Protein AF-R7HE18-F1 (afdb_monomer_lite)

Sequence (359 aa):
MGKFFNGNVKTSKSTMIKIAIVAVCAILIIVILIALNNKKNPQRANLKLYNNLDVEINSEKPETMDFFSVFDNYDVNKVKVTYPDDFSTKVVGTYEVKITIEGKEYTTKVNVYDDKAPELEVKDFEIEAGKRYYVEDFIESCSDNSGEACTIEYYSDSKDQDGNAIDYSKYTEAGNYLIKIIAKDENGNVTEPKSVNLKLTDANGNTPTPDPSINPNPTVECKYGDLSYDEKIYTYPIAVIVGDEQNNCALNRDLWDNDDVQKPVVELYKRDLEKLKTDFNKIYETKYPNGAHTYIYQDFKAVLNKENKGLVGYAVYVKLYASEANLSIDKSTAENLIAEYYLKADGSREYIQNPYNIN

Secondary structure (DSSP, 8-state):
------------HHHHHHHHHHHHHHHHHHHHHHHHHTS--PPPPEEEE-SEEEEETTPPPPPGGGGEEEEES--GGGEEEE--TT--TTS-EEEEEEEEETTEEEEEEEEEE--PPPEEEE--EEEETTS---GGGGEEEEE-TT-PPPEEEE-S--B-TTSPBP-GGG--SSEEEEEEEEEE-TT--BPPPEEEEEEEE-TTS---PPPTTS----SS--TT-BS---TTTS-S--SEE-SBTTTTBPEEGGGTT-HHHHHHHHHHHHHHHHHHHHHHHHHHHHH-TT-EEEEEEEEEEEEEPTTSSEEEEEEEEEEEEEEETTS---TTSGGGEEEEEEE-TTS-EEEEE-TT---

pLDDT: mean 83.35, std 14.54, range [28.94, 98.12]

Radius of gyration: 35.5 Å; chains: 1; bounding box: 68×89×112 Å

Foldseek 3Di:
DDDDDPDDDPQDPVNVVVVVVVVVVVVVVVVVVVVVVPPPPPDDFDWDFQQEAEDEQPDDDDDQPSGTLDGPPFDSVQKDKAWDPPDDSLDFDKTWIWIAGPRDIDIHIYGYDHLDFKDWDFEADEDAAQDFDDQCRGGPDIAGPSRADKDKDWDFLAAEQARDTDDPRPGRDAAKFWTWMWIADPRGHIAQTDIYIYGHAYPVRDRDDDDVVDPPQQPDDQPQDFLAADCVVVVAAFQDFHYHPRRRHFHQAVCPPPCSSCVVVVVLVVSLVVLVVSLVSSVCVNPQVVDKDKDKDKDKDFTGHPVNRGTGHIKIKIWMFIDHPVDDTDPPDPVRTQFIFIQHNRSDTHTPDHPPPRD

Structure (mmCIF, N/CA/C/O backbone):
data_AF-R7HE18-F1
#
_entry.id   AF-R7HE18-F1
#
loop_
_atom_site.group_PDB
_atom_site.id
_atom_site.type_symbol
_atom_site.label_atom_id
_atom_site.label_alt_id
_atom_site.label_comp_id
_atom_site.label_asym_id
_atom_site.label_entity_id
_atom_site.label_seq_id
_atom_site.pdbx_PDB_ins_code
_atom_site.Cartn_x
_atom_site.Cartn_y
_atom_site.Cartn_z
_atom_site.occupancy
_atom_site.B_iso_or_equiv
_atom_site.auth_seq_id
_atom_site.auth_comp_id
_atom_site.auth_asym_id
_atom_site.auth_atom_id
_atom_site.pdbx_PDB_model_num
ATOM 1 N N . MET A 1 1 ? -24.107 69.541 82.413 1.00 42.19 1 MET A N 1
ATOM 2 C CA . MET A 1 1 ? -25.340 68.727 82.541 1.00 42.19 1 MET A CA 1
ATOM 3 C C . MET A 1 1 ? -25.260 67.616 81.504 1.00 42.19 1 MET A C 1
ATOM 5 O O . MET A 1 1 ? -24.826 67.917 80.404 1.00 42.19 1 MET A O 1
ATOM 9 N N . GLY A 1 2 ? -25.643 66.378 81.839 1.00 43.81 2 GLY A N 1
ATOM 10 C CA . GLY A 1 2 ? -25.713 65.257 80.888 1.00 43.81 2 GLY A CA 1
ATOM 11 C C . GLY A 1 2 ? -24.978 64.002 81.367 1.00 43.81 2 GLY A C 1
ATOM 12 O O . GLY A 1 2 ? -23.833 63.783 80.997 1.00 43.81 2 GLY A O 1
ATOM 13 N N . LYS A 1 3 ? -25.613 63.212 82.243 1.00 42.88 3 LYS A N 1
ATOM 14 C CA . LYS A 1 3 ? -25.069 61.974 82.829 1.00 42.88 3 LYS A CA 1
ATOM 15 C C . LYS A 1 3 ? -25.077 60.825 81.808 1.00 42.88 3 LYS A C 1
ATOM 17 O O . LYS A 1 3 ? -26.142 60.470 81.313 1.00 42.88 3 LYS A O 1
ATOM 22 N N . PHE A 1 4 ? -23.921 60.202 81.576 1.00 43.50 4 PHE A N 1
ATOM 23 C CA . PHE A 1 4 ? -23.799 58.879 80.956 1.00 43.50 4 PHE A CA 1
ATOM 24 C C . PHE A 1 4 ? -24.222 57.803 81.969 1.00 43.50 4 PHE A C 1
ATOM 26 O O . PHE A 1 4 ? -23.602 57.673 83.024 1.00 43.50 4 PHE A O 1
ATOM 33 N N . PHE A 1 5 ? -25.268 57.033 81.665 1.00 52.06 5 PHE A N 1
ATOM 34 C CA . PHE A 1 5 ? -25.614 55.824 82.414 1.00 52.06 5 PHE A CA 1
ATOM 35 C C . PHE A 1 5 ? -25.048 54.601 81.694 1.00 52.06 5 PHE A C 1
ATOM 37 O O . PHE A 1 5 ? -25.565 54.169 80.668 1.00 52.06 5 PHE A O 1
ATOM 44 N N . ASN A 1 6 ? -23.984 54.043 82.270 1.00 52.59 6 ASN A N 1
ATOM 45 C CA . ASN A 1 6 ? -23.493 52.704 81.977 1.00 52.59 6 ASN A CA 1
ATOM 46 C C . ASN A 1 6 ? -24.430 51.693 82.665 1.00 52.59 6 ASN A C 1
ATOM 48 O O . ASN A 1 6 ? -24.343 51.468 83.874 1.00 52.59 6 ASN A O 1
ATOM 52 N N . GLY A 1 7 ? -25.399 51.164 81.918 1.00 43.09 7 GLY A N 1
ATOM 53 C CA . GLY A 1 7 ? -26.370 50.193 82.414 1.00 43.09 7 GLY A CA 1
ATOM 54 C C . GLY A 1 7 ? -25.832 48.769 82.324 1.00 43.09 7 GLY A C 1
ATOM 55 O O . GLY A 1 7 ? -25.911 48.146 81.272 1.00 43.09 7 GLY A O 1
ATOM 56 N N . ASN A 1 8 ? -25.338 48.228 83.440 1.00 47.28 8 ASN A N 1
ATOM 57 C CA . ASN A 1 8 ? -25.119 46.789 83.584 1.00 47.28 8 ASN A CA 1
ATOM 58 C C . ASN A 1 8 ? -26.472 46.063 83.539 1.00 47.28 8 ASN A C 1
ATOM 60 O O . ASN A 1 8 ? -27.241 46.090 84.504 1.00 47.28 8 ASN A O 1
ATOM 64 N N . VAL A 1 9 ? -26.762 45.397 82.423 1.00 56.50 9 VAL A N 1
ATOM 65 C CA . VAL A 1 9 ? -27.939 44.538 82.287 1.00 56.50 9 VAL A CA 1
ATOM 66 C C . VAL A 1 9 ? -27.706 43.273 83.118 1.00 56.50 9 VAL A C 1
ATOM 68 O O . VAL A 1 9 ? -26.957 42.384 82.721 1.00 56.50 9 VAL A O 1
ATOM 71 N N . LYS A 1 10 ? -28.350 43.173 84.288 1.00 54.81 10 LYS A N 1
ATOM 72 C CA . LYS A 1 10 ? -28.482 41.901 85.015 1.00 54.81 10 LYS A CA 1
ATOM 73 C C . LYS A 1 10 ? -29.382 40.975 84.198 1.00 54.81 10 LYS A C 1
ATOM 75 O O . LYS A 1 10 ? -30.607 41.052 84.280 1.00 54.81 10 LYS A O 1
ATOM 80 N N . THR A 1 11 ? -28.782 40.097 83.406 1.00 54.72 11 THR A N 1
ATOM 81 C CA . THR A 1 11 ? -29.501 39.016 82.735 1.00 54.72 11 THR A CA 1
ATOM 82 C C . THR A 1 11 ? -30.009 38.022 83.782 1.00 54.72 11 THR A C 1
ATOM 84 O O . THR A 1 11 ? -29.252 37.412 84.534 1.00 54.72 11 THR A O 1
ATOM 87 N N . SER A 1 12 ? -31.332 37.886 83.872 1.00 57.44 12 SER A N 1
ATOM 88 C CA . SER A 1 12 ? -31.987 36.866 84.697 1.00 57.44 12 SER A CA 1
ATOM 89 C C . SER A 1 12 ? -31.515 35.466 84.280 1.00 57.44 12 SER A C 1
ATOM 91 O O . SER A 1 12 ? -31.321 35.213 83.088 1.00 57.44 12 SER A O 1
ATOM 93 N N . LYS A 1 13 ? -31.380 34.530 85.238 1.00 58.84 13 LYS A N 1
ATOM 94 C CA . LYS A 1 13 ? -31.031 33.116 84.968 1.00 58.84 13 LYS A CA 1
ATOM 95 C C . LYS A 1 13 ? -31.907 32.504 83.862 1.00 58.84 13 LYS A C 1
ATOM 97 O O . LYS A 1 13 ? -31.410 31.731 83.055 1.00 58.84 13 LYS A O 1
ATOM 102 N N . SER A 1 14 ? -33.176 32.911 83.768 1.00 56.59 14 SER A N 1
ATOM 103 C CA . SER A 1 14 ? -34.114 32.500 82.709 1.00 56.59 14 SER A CA 1
ATOM 104 C C . SER A 1 14 ? -33.701 32.991 81.311 1.00 56.59 14 SER A C 1
ATOM 106 O O . SER A 1 14 ? -33.763 32.234 80.344 1.00 56.59 14 SER A O 1
ATOM 108 N N . THR A 1 15 ? -33.208 34.226 81.191 1.00 60.22 15 THR A N 1
ATOM 109 C CA . THR A 1 15 ? -32.741 34.799 79.919 1.00 60.22 15 THR A CA 1
ATOM 110 C C . THR A 1 15 ? -31.423 34.165 79.469 1.00 60.22 15 THR A C 1
ATOM 112 O O . THR A 1 15 ? -31.261 33.872 78.289 1.00 60.22 15 THR A O 1
ATOM 115 N N . MET A 1 16 ? -30.514 33.874 80.407 1.00 60.06 16 MET A N 1
ATOM 116 C CA . MET A 1 16 ? -29.263 33.152 80.125 1.00 60.06 16 MET A CA 1
ATOM 117 C C . MET A 1 16 ? -29.516 31.717 79.640 1.00 60.06 16 MET A C 1
ATOM 119 O O . MET A 1 16 ? -28.882 31.277 78.686 1.00 60.06 16 MET A O 1
ATOM 123 N N . ILE A 1 17 ? -30.487 31.011 80.233 1.00 67.31 17 ILE A N 1
ATOM 124 C CA . ILE A 1 17 ? -30.876 29.659 79.799 1.00 67.31 17 ILE A CA 1
ATOM 125 C C . ILE A 1 17 ? -31.476 29.685 78.385 1.00 67.31 17 ILE A C 1
ATOM 127 O O . ILE A 1 17 ? -31.130 28.844 77.562 1.00 67.31 17 ILE A O 1
ATOM 131 N N . LYS A 1 18 ? -32.320 30.674 78.059 1.00 65.75 18 LYS A N 1
ATOM 132 C CA . LYS A 1 18 ? -32.881 30.818 76.703 1.00 65.75 18 LYS A CA 1
ATOM 133 C C . LYS A 1 18 ? -31.801 31.084 75.652 1.00 65.75 18 LYS A C 1
ATOM 135 O O . LYS A 1 18 ? -31.834 30.469 74.593 1.00 65.75 18 LYS A O 1
ATOM 140 N N . ILE A 1 19 ? -30.827 31.946 75.954 1.00 73.19 19 ILE A N 1
ATOM 141 C CA . ILE A 1 19 ? -29.694 32.223 75.054 1.00 73.19 19 ILE A CA 1
ATOM 142 C C . ILE A 1 19 ? -28.826 30.970 74.873 1.00 73.19 19 ILE A C 1
ATOM 144 O O . ILE A 1 19 ? -28.430 30.666 73.751 1.00 73.19 19 ILE A O 1
ATOM 148 N N . ALA A 1 20 ? -28.589 30.204 75.943 1.00 70.19 20 ALA A N 1
ATOM 149 C CA . ALA A 1 20 ? -27.840 28.952 75.871 1.00 70.19 20 ALA A CA 1
ATOM 150 C C . ALA A 1 20 ? -28.548 27.896 75.003 1.00 70.19 20 ALA A C 1
ATOM 152 O O . ALA A 1 20 ? -27.905 27.263 74.173 1.00 70.19 20 ALA A O 1
ATOM 153 N N . ILE A 1 21 ? -29.872 27.750 75.131 1.00 77.06 21 ILE A N 1
ATOM 154 C CA . ILE A 1 21 ? -30.659 26.829 74.294 1.00 77.06 21 ILE A CA 1
ATOM 155 C C . ILE A 1 21 ? -30.584 27.242 72.819 1.00 77.06 21 ILE A C 1
ATOM 157 O O . ILE A 1 21 ? -30.322 26.401 71.963 1.00 77.06 21 ILE A O 1
ATOM 161 N N . VAL A 1 22 ? -30.745 28.534 72.515 1.00 77.88 22 VAL A N 1
ATOM 162 C CA . VAL A 1 22 ? -30.655 29.042 71.135 1.00 77.88 22 VAL A CA 1
ATOM 163 C C . VAL A 1 22 ? -29.257 28.826 70.550 1.00 77.88 22 VAL A C 1
ATOM 165 O O . VAL A 1 22 ? -29.142 28.404 69.402 1.00 77.88 22 VAL A O 1
ATOM 168 N N . ALA A 1 23 ? -28.197 29.042 71.334 1.00 75.06 23 ALA A N 1
ATOM 169 C CA . ALA A 1 23 ? -26.824 28.795 70.899 1.00 75.06 23 ALA A CA 1
ATOM 170 C C . ALA A 1 23 ? -26.565 27.307 70.606 1.00 75.06 23 ALA A C 1
ATOM 172 O O . ALA A 1 23 ? -25.963 26.977 69.587 1.00 75.06 23 ALA A O 1
ATOM 173 N N . VAL A 1 24 ? -27.076 26.400 71.446 1.00 81.81 24 VAL A N 1
ATOM 174 C CA . VAL A 1 24 ? -26.969 24.947 71.225 1.00 81.81 24 VAL A CA 1
ATOM 175 C C . VAL A 1 24 ? -27.741 24.521 69.972 1.00 81.81 24 VAL A C 1
ATOM 177 O O . VAL A 1 24 ? -27.215 23.756 69.164 1.00 81.81 24 VAL A O 1
ATOM 180 N N . CYS A 1 25 ? -28.947 25.054 69.756 1.00 77.25 25 CYS A N 1
ATOM 181 C CA . CYS A 1 25 ? -29.711 24.806 68.533 1.00 77.25 25 CYS A CA 1
ATOM 182 C C . CYS A 1 25 ? -28.985 25.328 67.284 1.00 77.25 25 CYS A C 1
ATOM 184 O O . CYS A 1 25 ? -28.951 24.634 66.270 1.00 77.25 25 CYS A O 1
ATOM 186 N N . ALA A 1 26 ? -28.363 26.508 67.353 1.00 78.81 26 ALA A N 1
ATOM 187 C CA . ALA A 1 26 ? -27.606 27.071 66.237 1.00 78.81 26 ALA A CA 1
ATOM 188 C C . ALA A 1 26 ? -26.379 26.211 65.884 1.00 78.81 26 ALA A C 1
ATOM 190 O O . ALA A 1 26 ? -26.133 25.947 64.709 1.00 78.81 26 ALA A O 1
ATOM 191 N N . ILE A 1 27 ? -25.656 25.707 66.890 1.00 81.75 27 ILE A N 1
ATOM 192 C CA . ILE A 1 27 ? -24.514 24.804 66.686 1.00 81.75 27 ILE A CA 1
ATOM 193 C C . ILE A 1 27 ? -24.973 23.476 66.072 1.00 81.75 27 ILE A C 1
ATOM 195 O O . ILE A 1 27 ? -24.352 23.002 65.124 1.00 81.75 27 ILE A O 1
ATOM 199 N N . LEU A 1 28 ? -26.083 22.900 66.545 1.00 82.69 28 LEU A N 1
ATOM 200 C CA . LEU A 1 28 ? -26.655 21.680 65.962 1.00 82.69 28 LEU A CA 1
ATOM 201 C C . LEU A 1 28 ? -27.036 21.868 64.491 1.00 82.69 28 LEU A C 1
ATOM 203 O O . LEU A 1 28 ? -26.729 21.007 63.672 1.00 82.69 28 LEU A O 1
ATOM 207 N N . ILE A 1 29 ? -27.641 23.005 64.136 1.00 82.12 29 ILE A N 1
ATOM 208 C CA . ILE A 1 29 ? -27.973 23.328 62.743 1.00 82.12 29 ILE A CA 1
ATOM 209 C C . ILE A 1 29 ? -26.701 23.450 61.899 1.00 82.12 29 ILE A C 1
ATOM 211 O O . ILE A 1 29 ? -26.659 22.902 60.804 1.00 82.12 29 ILE A O 1
ATOM 215 N N . ILE A 1 30 ? -25.646 24.096 62.404 1.00 82.00 30 ILE A N 1
ATOM 216 C CA . ILE A 1 30 ? -24.365 24.213 61.689 1.00 82.00 30 ILE A CA 1
ATOM 217 C C . ILE A 1 30 ? -23.719 22.837 61.482 1.00 82.00 30 ILE A C 1
ATOM 219 O O . ILE A 1 30 ? -23.261 22.545 60.382 1.00 82.00 30 ILE A O 1
ATOM 223 N N . VAL A 1 31 ? -23.729 21.959 62.489 1.00 79.69 31 VAL A N 1
ATOM 224 C CA . VAL A 1 31 ? -23.205 20.586 62.366 1.00 79.69 31 VAL A CA 1
ATOM 225 C C . VAL A 1 31 ? -24.014 19.776 61.350 1.00 79.69 31 VAL A C 1
ATOM 227 O O . VAL A 1 31 ? -23.428 19.070 60.533 1.00 79.69 31 VAL A O 1
ATOM 230 N N . ILE A 1 32 ? -25.344 19.916 61.343 1.00 79.25 32 ILE A N 1
ATOM 231 C CA . ILE A 1 32 ? -26.218 19.283 60.346 1.00 79.25 32 ILE A CA 1
ATOM 232 C C . ILE A 1 32 ? -25.933 19.843 58.948 1.00 79.25 32 ILE A C 1
ATOM 234 O O . ILE A 1 32 ? -25.820 19.069 58.006 1.00 79.25 32 ILE A O 1
ATOM 238 N N . LEU A 1 33 ? -25.755 21.157 58.798 1.00 76.94 33 LEU A N 1
ATOM 239 C CA . LEU A 1 33 ? -25.419 21.784 57.518 1.00 76.94 33 LEU A CA 1
ATOM 240 C C . LEU A 1 33 ? -24.045 21.336 57.010 1.00 76.94 33 LEU A C 1
ATOM 242 O O . LEU A 1 33 ? -23.924 21.022 55.833 1.00 76.94 33 LEU A O 1
ATOM 246 N N . ILE A 1 34 ? -23.035 21.220 57.878 1.00 75.75 34 ILE A N 1
ATOM 247 C CA . ILE A 1 34 ? -21.716 20.673 57.520 1.00 75.75 34 ILE A CA 1
ATOM 248 C C . ILE A 1 34 ? -21.838 19.195 57.121 1.00 75.75 34 ILE A C 1
ATOM 250 O O . ILE A 1 34 ? -21.253 18.784 56.123 1.00 75.75 34 ILE A O 1
ATOM 254 N N . ALA A 1 35 ? -22.630 18.396 57.842 1.00 70.81 35 ALA A N 1
ATOM 255 C CA . ALA A 1 35 ? -22.869 16.990 57.510 1.00 70.81 35 ALA A CA 1
ATOM 256 C C . ALA A 1 35 ? -23.643 16.813 56.189 1.00 70.81 35 ALA A C 1
ATOM 258 O O . ALA A 1 35 ? -23.358 15.890 55.426 1.00 70.81 35 ALA A O 1
ATOM 259 N N . LEU A 1 36 ? -24.593 17.706 55.892 1.00 67.94 36 LEU A N 1
ATOM 260 C CA . LEU A 1 36 ? -25.330 17.737 54.627 1.00 67.94 36 LEU A CA 1
ATOM 261 C C . LEU A 1 36 ? -24.450 18.226 53.469 1.00 67.94 36 LEU A C 1
ATOM 263 O O . LEU A 1 36 ? -24.556 17.679 52.376 1.00 67.94 36 LEU A O 1
ATOM 267 N N . ASN A 1 37 ? -23.551 19.185 53.709 1.00 65.81 37 ASN A N 1
ATOM 268 C CA . ASN A 1 37 ? -22.623 19.710 52.702 1.00 65.81 37 ASN A CA 1
ATOM 269 C C . ASN A 1 37 ? -21.443 18.755 52.429 1.00 65.81 37 ASN A C 1
ATOM 271 O O . ASN A 1 37 ? -20.888 18.753 51.335 1.00 65.81 37 ASN A O 1
ATOM 275 N N . ASN A 1 38 ? -21.089 17.899 53.397 1.00 57.75 38 ASN A N 1
ATOM 276 C CA . ASN A 1 38 ? -20.086 16.838 53.244 1.00 57.75 38 ASN A CA 1
ATOM 277 C C . ASN A 1 38 ? -20.621 15.568 52.568 1.00 57.75 38 ASN A C 1
ATOM 279 O O . ASN A 1 38 ? -19.840 14.647 52.308 1.00 57.75 38 ASN A O 1
ATOM 283 N N . LYS A 1 39 ? -21.917 15.495 52.229 1.00 53.34 39 LYS A N 1
ATOM 284 C CA . LYS A 1 39 ? -22.366 14.518 51.235 1.00 53.34 39 LYS A CA 1
ATOM 285 C C . LYS A 1 39 ? -21.808 14.959 49.889 1.00 53.34 39 LYS A C 1
ATOM 287 O O . LYS A 1 39 ? -22.437 15.737 49.178 1.00 53.34 39 LYS A O 1
ATOM 292 N N . LYS A 1 40 ? -20.613 14.454 49.553 1.00 50.34 40 LYS A N 1
ATOM 293 C CA . LYS A 1 40 ? -20.097 14.455 48.182 1.00 50.34 40 LYS A CA 1
ATOM 294 C C . LYS A 1 40 ? -21.263 14.063 47.283 1.00 50.34 40 LYS A C 1
ATOM 296 O O . LYS A 1 40 ? -21.824 12.982 47.461 1.00 50.34 40 LYS A O 1
ATOM 301 N N . ASN A 1 41 ? -21.669 14.970 46.400 1.00 50.69 41 ASN A N 1
ATOM 302 C CA . ASN A 1 41 ? -22.681 14.679 45.399 1.00 50.69 41 ASN A CA 1
ATOM 303 C C . ASN A 1 41 ? -22.182 13.417 44.679 1.00 50.69 41 ASN A C 1
ATOM 305 O O . ASN A 1 41 ? -21.063 13.476 44.158 1.00 50.69 41 ASN A O 1
ATOM 309 N N . PRO A 1 42 ? -22.878 12.266 44.753 1.00 55.72 42 PRO A N 1
ATOM 310 C CA . PRO A 1 42 ? -22.372 11.057 44.126 1.00 55.72 42 PRO A CA 1
ATOM 311 C C . PRO A 1 42 ? -22.197 11.393 42.650 1.00 55.72 42 PRO A C 1
ATOM 313 O O . PRO A 1 42 ? -23.163 11.785 41.989 1.00 55.72 42 PRO A O 1
ATOM 316 N N . GLN A 1 43 ? -20.951 11.355 42.166 1.00 58.94 43 GLN A N 1
ATOM 317 C CA . GLN A 1 43 ? -20.703 11.510 40.742 1.00 58.94 43 GLN A CA 1
ATOM 318 C C . GLN A 1 43 ? -21.583 10.475 40.043 1.00 58.94 43 GLN A C 1
ATOM 320 O O . GLN A 1 43 ? -21.625 9.309 40.443 1.00 58.94 43 GLN A O 1
ATOM 325 N N . ARG A 1 44 ? -22.391 10.930 39.082 1.00 62.97 44 ARG A N 1
ATOM 326 C CA . ARG A 1 44 ? -23.296 10.034 38.363 1.00 62.97 44 ARG A CA 1
ATOM 327 C C . ARG A 1 44 ? -22.438 9.007 37.629 1.00 62.97 44 ARG A C 1
ATOM 329 O O . ARG A 1 44 ? -21.506 9.394 36.930 1.00 62.97 44 ARG A O 1
ATOM 336 N N . ALA A 1 45 ? -22.748 7.726 37.810 1.00 72.06 45 ALA A N 1
ATOM 337 C CA . ALA A 1 45 ? -22.134 6.662 37.029 1.00 72.06 45 ALA A CA 1
ATOM 338 C C . ALA A 1 45 ? -22.406 6.912 35.540 1.00 72.06 45 ALA A C 1
ATOM 340 O O . ALA A 1 45 ? -23.538 7.236 35.164 1.00 72.06 45 ALA A O 1
ATOM 341 N N . ASN A 1 46 ? -21.361 6.810 34.724 1.00 77.50 46 ASN A N 1
ATOM 342 C CA . ASN A 1 46 ? -21.423 7.033 33.287 1.00 77.50 46 ASN A CA 1
ATOM 343 C C . ASN A 1 46 ? -20.694 5.888 32.589 1.00 77.50 46 ASN A C 1
ATOM 345 O O . ASN A 1 46 ? -19.585 5.522 32.975 1.00 77.50 46 ASN A O 1
ATOM 349 N N . LEU A 1 47 ? -21.351 5.304 31.595 1.00 82.88 47 LEU A N 1
ATOM 350 C CA . LEU A 1 47 ? -20.891 4.112 30.905 1.00 82.88 47 LEU A CA 1
ATOM 351 C C . LEU A 1 47 ? -21.198 4.260 29.420 1.00 82.88 47 LEU A C 1
ATOM 353 O O . LEU A 1 47 ? -22.357 4.467 29.052 1.00 82.88 47 LEU A O 1
ATOM 357 N N . LYS A 1 48 ? -20.175 4.115 28.580 1.00 80.50 48 LYS A N 1
ATOM 358 C CA . LYS A 1 48 ? -20.320 4.027 27.126 1.00 80.50 48 LYS A CA 1
ATOM 359 C C . LYS A 1 48 ? -19.439 2.901 26.601 1.00 80.50 48 LYS A C 1
ATOM 361 O O . LYS A 1 48 ? -18.249 2.855 26.905 1.00 80.50 48 LYS A O 1
ATOM 366 N N . LEU A 1 49 ? -20.056 1.993 25.851 1.00 81.69 49 LEU A N 1
ATOM 367 C CA . LEU A 1 49 ? -19.379 0.900 25.164 1.00 81.69 49 LEU A CA 1
ATOM 368 C C . LEU A 1 49 ? -19.124 1.292 23.714 1.00 81.69 49 LEU A C 1
ATOM 370 O O . LEU A 1 49 ? -19.922 2.025 23.125 1.00 81.69 49 LEU A O 1
ATOM 374 N N . TYR A 1 50 ? -18.065 0.736 23.142 1.00 74.56 50 TYR A N 1
ATOM 375 C CA . TYR A 1 50 ? -17.885 0.708 21.699 1.00 74.56 50 TYR A CA 1
ATOM 376 C C . TYR A 1 50 ? -18.962 -0.167 21.051 1.00 74.56 50 TYR A C 1
ATOM 378 O O . TYR A 1 50 ? -19.265 -1.261 21.538 1.00 74.56 50 TYR A O 1
ATOM 386 N N . ASN A 1 51 ? -19.560 0.311 19.955 1.00 75.56 51 ASN A N 1
ATOM 387 C CA . ASN A 1 51 ? -20.531 -0.486 19.193 1.00 75.56 51 ASN A CA 1
ATOM 388 C C . ASN A 1 51 ? -19.841 -1.669 18.502 1.00 75.56 51 ASN A C 1
ATOM 390 O O . ASN A 1 51 ? -20.379 -2.776 18.484 1.00 75.56 51 ASN A O 1
ATOM 394 N N . ASN A 1 52 ? -18.647 -1.410 17.970 1.00 81.00 52 ASN A N 1
ATOM 395 C CA . ASN A 1 52 ? -17.755 -2.389 17.375 1.00 81.00 52 ASN A CA 1
ATOM 396 C C . ASN A 1 52 ? -16.334 -2.129 17.885 1.00 81.00 52 ASN A C 1
ATOM 398 O O . ASN A 1 52 ? -15.948 -0.975 18.052 1.00 81.00 52 ASN A O 1
ATOM 402 N N . LEU A 1 53 ? -15.569 -3.192 18.085 1.00 83.12 53 LEU A N 1
ATOM 403 C CA . LEU A 1 53 ? -14.145 -3.158 18.365 1.00 83.12 53 LEU A CA 1
ATOM 404 C C . LEU A 1 53 ? -13.424 -3.890 17.234 1.00 83.12 53 LEU A C 1
ATOM 406 O O . LEU A 1 53 ? -13.601 -5.096 17.068 1.00 83.12 53 LEU A O 1
ATOM 410 N N . ASP A 1 54 ? -12.637 -3.156 16.460 1.00 85.50 54 ASP A N 1
ATOM 411 C CA . ASP A 1 54 ? -11.888 -3.713 15.338 1.00 85.50 54 ASP A CA 1
ATOM 412 C C . ASP A 1 54 ? -10.497 -4.141 15.818 1.00 85.50 54 ASP A C 1
ATOM 414 O O . ASP A 1 54 ? -9.792 -3.370 16.477 1.00 85.50 54 ASP A O 1
ATOM 418 N N . VAL A 1 55 ? -10.116 -5.378 15.508 1.00 87.38 55 VAL A N 1
ATOM 419 C CA . VAL A 1 55 ? -8.808 -5.950 15.831 1.00 87.38 55 VAL A CA 1
ATOM 420 C C . VAL A 1 55 ? -8.200 -6.632 14.616 1.00 87.38 55 VAL A C 1
ATOM 422 O O . VAL A 1 55 ? -8.906 -7.151 13.752 1.00 87.38 55 VAL A O 1
ATOM 425 N N . GLU A 1 56 ? -6.875 -6.638 14.580 1.00 91.50 56 GLU A N 1
ATOM 426 C CA . GLU A 1 56 ? -6.104 -7.293 13.530 1.00 91.50 56 GLU A CA 1
ATOM 427 C C . GLU A 1 56 ? -6.107 -8.815 13.712 1.00 91.50 56 GLU A C 1
ATOM 429 O O . GLU A 1 56 ? -6.097 -9.324 14.840 1.00 91.50 56 GLU A O 1
ATOM 434 N N . ILE A 1 57 ? -6.063 -9.561 12.612 1.00 93.81 57 ILE A N 1
ATOM 435 C CA . ILE A 1 57 ? -5.876 -11.006 12.662 1.00 93.81 57 ILE A CA 1
ATOM 436 C C . ILE A 1 57 ? -4.572 -11.360 13.392 1.00 93.81 57 ILE A C 1
ATOM 438 O O . ILE A 1 57 ? -3.541 -10.692 13.295 1.00 93.81 57 ILE A O 1
ATOM 442 N N . ASN A 1 58 ? -4.636 -12.428 14.181 1.00 94.00 58 ASN A N 1
ATOM 443 C CA . ASN A 1 58 ? -3.580 -12.905 15.067 1.00 94.00 58 ASN A CA 1
ATOM 444 C C . ASN A 1 58 ? -3.146 -11.904 16.154 1.00 94.00 58 ASN A C 1
ATOM 446 O O . ASN A 1 58 ? -2.133 -12.135 16.820 1.00 94.00 58 ASN A O 1
ATOM 450 N N . SER A 1 59 ? -3.930 -10.850 16.414 1.00 91.50 59 SER A N 1
ATOM 451 C CA . SER A 1 59 ? -3.729 -9.999 17.586 1.00 91.50 59 SER A CA 1
ATOM 452 C C . SER A 1 59 ? -4.027 -10.738 18.891 1.00 91.50 59 SER A C 1
ATOM 454 O O . SER A 1 59 ? -4.697 -11.782 18.936 1.00 91.50 59 SER A O 1
ATOM 456 N N . GLU A 1 60 ? -3.584 -10.132 19.991 1.00 92.06 60 GLU A N 1
ATOM 457 C CA . GLU A 1 60 ? -4.071 -10.498 21.312 1.00 92.06 60 GLU A CA 1
ATOM 458 C C . GLU A 1 60 ? -5.582 -10.270 21.410 1.00 92.06 60 GLU A C 1
ATOM 460 O O . GLU A 1 60 ? -6.179 -9.437 20.720 1.00 92.06 60 GLU A O 1
ATOM 465 N N . LYS A 1 61 ? -6.209 -11.069 22.268 1.00 92.12 61 LYS A N 1
ATOM 466 C CA . LYS A 1 61 ? -7.632 -10.966 22.558 1.00 92.12 61 LYS A CA 1
ATOM 467 C C . LYS A 1 61 ? -7.903 -9.663 23.322 1.00 92.12 61 LYS A C 1
ATOM 469 O O . LYS A 1 61 ? -7.191 -9.425 24.294 1.00 92.12 61 LYS A O 1
ATOM 474 N N . PRO A 1 62 ? -8.965 -8.906 22.984 1.00 90.88 62 PRO A N 1
ATOM 475 C CA . PRO A 1 62 ? -9.299 -7.688 23.708 1.00 90.88 62 PRO A CA 1
ATOM 476 C C . PRO A 1 62 ? -9.466 -7.894 25.213 1.00 90.88 62 PRO A C 1
ATOM 478 O O . PRO A 1 62 ? -10.142 -8.826 25.681 1.00 90.88 62 PRO A O 1
ATOM 481 N N . GLU A 1 63 ? -8.881 -6.985 25.974 1.00 89.19 63 GLU A N 1
ATOM 482 C CA . GLU A 1 63 ? -9.058 -6.893 27.408 1.00 89.19 63 GLU A CA 1
ATOM 483 C C . GLU A 1 63 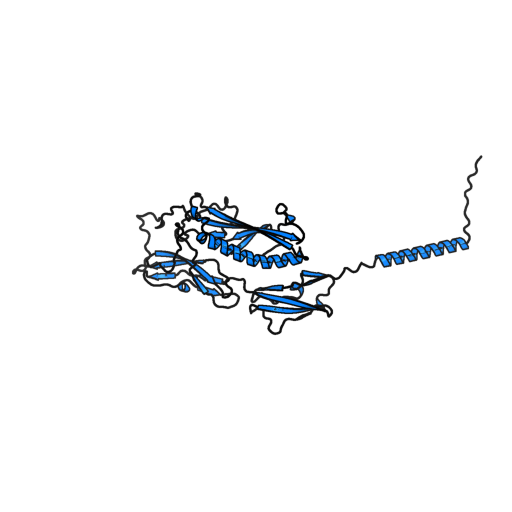? -10.373 -6.188 27.758 1.00 89.19 63 GLU A C 1
ATOM 485 O O . GLU A 1 63 ? -11.022 -5.537 26.944 1.00 89.19 63 GLU A O 1
ATOM 490 N N . THR A 1 64 ? -10.797 -6.308 29.018 1.00 87.88 64 THR A N 1
ATOM 491 C CA . THR A 1 64 ? -12.062 -5.732 29.495 1.00 87.88 64 THR A CA 1
ATOM 492 C C . THR A 1 64 ? -12.182 -4.239 29.204 1.00 87.88 64 THR A C 1
ATOM 494 O O . THR A 1 64 ? -13.261 -3.776 28.841 1.00 87.88 64 THR A O 1
ATOM 497 N N . MET A 1 65 ? -11.097 -3.483 29.380 1.00 85.00 65 MET A N 1
ATOM 498 C CA . MET A 1 65 ? -11.131 -2.031 29.214 1.00 85.00 65 MET A CA 1
ATOM 499 C C . MET A 1 65 ? -11.203 -1.594 27.751 1.00 85.00 65 MET A C 1
ATOM 501 O O . MET A 1 65 ? -11.693 -0.497 27.492 1.00 85.00 65 MET A O 1
ATOM 505 N N . ASP A 1 66 ? -10.831 -2.462 26.810 1.00 84.62 66 ASP A N 1
ATOM 506 C CA . ASP A 1 66 ? -10.838 -2.152 25.377 1.00 84.62 66 ASP A CA 1
ATOM 507 C C . ASP A 1 66 ? -12.251 -1.935 24.831 1.00 84.62 66 ASP A C 1
ATOM 509 O O . ASP A 1 66 ? -12.421 -1.341 23.775 1.00 84.62 66 ASP A O 1
ATOM 513 N N . PHE A 1 67 ? -13.282 -2.383 25.553 1.00 84.88 67 PHE A N 1
ATOM 514 C CA . PHE A 1 67 ? -14.682 -2.281 25.142 1.00 84.88 67 PHE A CA 1
ATOM 515 C C . PHE A 1 67 ? -15.370 -0.969 25.527 1.00 84.88 67 PHE A C 1
ATOM 517 O O . PHE A 1 67 ? -16.523 -0.753 25.139 1.00 84.88 67 PHE A O 1
ATOM 524 N N . PHE A 1 68 ? -14.714 -0.106 26.303 1.00 81.69 68 PHE A N 1
ATOM 525 C CA . PHE A 1 68 ? -15.342 1.084 26.869 1.00 81.69 68 PHE A CA 1
ATOM 526 C C . PHE A 1 68 ? -14.686 2.370 26.371 1.00 81.69 68 PHE A C 1
ATOM 528 O O . PHE A 1 68 ? -13.482 2.562 26.506 1.00 81.69 68 PHE A O 1
ATOM 535 N N . SER A 1 69 ? -15.508 3.303 25.888 1.00 70.12 69 SER A N 1
ATOM 536 C CA . SER A 1 69 ? -15.102 4.694 25.650 1.00 70.12 69 SER A CA 1
ATOM 537 C C . SER A 1 69 ? -15.274 5.564 26.897 1.00 70.12 69 SER A C 1
ATOM 539 O O . SER A 1 69 ? -14.573 6.557 27.069 1.00 70.12 69 SER A O 1
ATOM 541 N N . VAL A 1 70 ? -16.189 5.185 27.798 1.00 74.38 70 VAL A N 1
ATOM 542 C CA . VAL A 1 70 ? -16.373 5.815 29.113 1.00 74.38 70 VAL A CA 1
ATOM 543 C C . VAL A 1 70 ? -16.669 4.739 30.153 1.00 74.38 70 VAL A C 1
ATOM 545 O O . VAL A 1 70 ? -17.596 3.946 29.977 1.00 74.38 70 VAL A O 1
ATOM 548 N N . PHE A 1 71 ? -15.922 4.749 31.259 1.00 82.19 71 PHE A N 1
ATOM 549 C CA . PHE A 1 71 ? -16.071 3.799 32.363 1.00 82.19 71 PHE A CA 1
ATOM 550 C C . PHE A 1 71 ? -15.876 4.503 33.720 1.00 82.19 71 PHE A C 1
ATOM 552 O O . PHE A 1 71 ? -14.846 4.360 34.375 1.00 82.19 71 PHE A O 1
ATOM 559 N N . ASP A 1 72 ? -16.872 5.288 34.147 1.00 81.75 72 ASP A N 1
ATOM 560 C CA . ASP A 1 72 ? -16.783 6.128 35.349 1.00 81.75 72 ASP A CA 1
ATOM 561 C C . ASP A 1 72 ? -17.649 5.608 36.496 1.00 81.75 72 ASP A C 1
ATOM 563 O O . ASP A 1 72 ? -18.856 5.396 36.349 1.00 81.75 72 ASP A O 1
ATOM 567 N N . ASN A 1 73 ? -17.052 5.525 37.688 1.00 82.06 73 ASN A N 1
ATOM 568 C CA . ASN A 1 73 ? -17.704 5.065 38.920 1.00 82.06 73 ASN A CA 1
ATOM 569 C C . ASN A 1 73 ? -18.229 3.616 38.847 1.00 82.06 73 ASN A C 1
ATOM 571 O O . ASN A 1 73 ? -19.185 3.268 39.542 1.00 82.06 73 ASN A O 1
ATOM 575 N N . TYR A 1 74 ? -17.570 2.773 38.046 1.00 83.62 74 TYR A N 1
ATOM 576 C CA . TYR A 1 74 ? -17.756 1.323 38.014 1.00 83.62 74 TYR A CA 1
ATOM 577 C C . TYR A 1 74 ? -16.514 0.603 38.546 1.00 83.62 74 TYR A C 1
ATOM 579 O O . TYR A 1 74 ? -15.391 1.086 38.429 1.00 83.62 74 TYR A O 1
ATOM 587 N N . ASP A 1 75 ? -16.723 -0.574 39.131 1.00 86.62 75 ASP A N 1
ATOM 588 C CA . ASP A 1 75 ? -15.642 -1.477 39.523 1.00 86.62 75 ASP A CA 1
ATOM 589 C C . ASP A 1 75 ? -15.362 -2.444 38.369 1.00 86.62 75 ASP A C 1
ATOM 591 O O . ASP A 1 75 ? -16.204 -3.286 38.047 1.00 86.62 75 ASP A O 1
ATOM 595 N N . VAL A 1 76 ? -14.184 -2.326 37.750 1.00 86.31 76 VAL A N 1
ATOM 596 C CA . VAL A 1 76 ? -13.756 -3.180 36.627 1.00 86.31 76 VAL A CA 1
ATOM 597 C C . VAL A 1 76 ? -13.798 -4.668 36.986 1.00 86.31 76 VAL A C 1
ATOM 599 O O . VAL A 1 76 ? -14.118 -5.496 36.140 1.00 86.31 76 VAL A O 1
ATOM 602 N N . ASN A 1 77 ? -13.597 -5.019 38.261 1.00 89.62 77 ASN A N 1
ATOM 603 C CA . ASN A 1 77 ? -13.632 -6.410 38.719 1.00 89.62 77 ASN A CA 1
ATOM 604 C C . ASN A 1 77 ? -15.045 -7.013 38.702 1.00 89.62 77 ASN A C 1
ATOM 606 O O . ASN A 1 77 ? -15.202 -8.230 38.794 1.00 89.62 77 ASN A O 1
ATOM 610 N N . LYS A 1 78 ? -16.085 -6.177 38.604 1.00 90.44 78 LYS A N 1
ATOM 611 C CA . LYS A 1 78 ? -17.480 -6.614 38.455 1.00 90.44 78 LYS A CA 1
ATOM 612 C C . LYS A 1 78 ? -17.926 -6.708 36.998 1.00 90.44 78 LYS A C 1
ATOM 614 O O . LYS A 1 78 ? -19.088 -7.039 36.748 1.00 90.44 78 LYS A O 1
ATOM 619 N N . VAL A 1 79 ? -17.045 -6.392 36.051 1.00 93.12 79 VAL A N 1
ATOM 620 C CA . VAL A 1 79 ? -17.316 -6.538 34.625 1.00 93.12 79 VAL A CA 1
ATOM 621 C C . VAL A 1 79 ? -16.968 -7.958 34.209 1.00 93.12 79 VAL A C 1
ATOM 623 O O . VAL A 1 79 ? -15.864 -8.443 34.448 1.00 93.12 79 VAL A O 1
ATOM 626 N N . LYS A 1 80 ? -17.916 -8.630 33.561 1.00 95.06 80 LYS A N 1
ATOM 627 C CA . LYS A 1 80 ? -17.699 -9.939 32.950 1.00 95.06 80 LYS A CA 1
ATOM 628 C C . LYS A 1 80 ? -17.864 -9.822 31.444 1.00 95.06 80 LYS A C 1
ATOM 630 O O . LYS A 1 80 ? -18.970 -9.577 30.968 1.00 95.06 80 LYS A O 1
ATOM 635 N N . VAL A 1 81 ? -16.783 -10.057 30.709 1.00 95.69 81 VAL A N 1
ATOM 636 C CA . VAL A 1 81 ? -16.806 -10.181 29.248 1.00 95.69 81 VAL A CA 1
ATOM 637 C C . VAL A 1 81 ? -16.943 -11.658 28.885 1.00 95.69 81 VAL A C 1
ATOM 639 O O . VAL A 1 81 ? -16.180 -12.499 29.357 1.00 95.69 81 VAL A O 1
ATOM 642 N N . THR A 1 82 ? -17.945 -11.983 28.076 1.00 96.38 82 THR A N 1
ATOM 643 C CA . THR A 1 82 ? -18.232 -13.339 27.602 1.00 96.38 82 THR A CA 1
ATOM 644 C C . THR A 1 82 ? -18.180 -13.344 26.083 1.00 96.38 82 THR A C 1
ATOM 646 O O . THR A 1 82 ? -18.962 -12.662 25.423 1.00 96.38 82 THR A O 1
ATOM 649 N N . TYR A 1 83 ? -17.244 -14.120 25.553 1.00 96.56 83 TYR A N 1
ATOM 650 C CA . TYR A 1 83 ? -17.050 -14.328 24.123 1.00 96.56 83 TYR A CA 1
ATOM 651 C C . TYR A 1 83 ? -17.842 -15.560 23.666 1.00 96.56 83 TYR A C 1
ATOM 653 O O . TYR A 1 83 ? -18.091 -16.434 24.503 1.00 96.56 83 TYR A O 1
ATOM 661 N N . PRO A 1 84 ? -18.242 -15.642 22.387 1.00 96.56 84 PRO A N 1
ATOM 662 C CA . PRO A 1 84 ? -18.844 -16.854 21.848 1.00 96.56 84 PRO A CA 1
ATOM 663 C C . PRO A 1 84 ? -17.808 -17.990 21.791 1.00 96.56 84 PRO A C 1
ATOM 665 O O . PRO A 1 84 ? -16.601 -17.739 21.789 1.00 96.56 84 PRO A O 1
ATOM 668 N N . ASP A 1 85 ? -18.279 -19.239 21.783 1.00 96.62 85 ASP A N 1
ATOM 669 C CA . ASP A 1 85 ? -17.416 -20.429 21.879 1.00 96.62 85 ASP A CA 1
ATOM 670 C C . ASP A 1 85 ? -16.460 -20.576 20.683 1.00 96.62 85 ASP A C 1
ATOM 672 O O . ASP A 1 85 ? -15.379 -21.147 20.814 1.00 96.62 85 ASP A O 1
ATOM 676 N N . ASP A 1 86 ? -16.852 -20.048 19.526 1.00 95.31 86 ASP A N 1
ATOM 677 C CA . ASP A 1 86 ? -16.095 -20.036 18.274 1.00 95.31 86 ASP A CA 1
ATOM 678 C C . ASP A 1 86 ? -15.231 -18.777 18.091 1.00 95.31 86 ASP A C 1
ATOM 680 O O . ASP A 1 86 ? -14.590 -18.622 17.051 1.00 95.31 86 ASP A O 1
ATOM 684 N N . PHE A 1 87 ? -15.173 -17.884 19.087 1.00 96.56 87 PHE A N 1
ATOM 685 C CA . PHE A 1 87 ? -14.356 -16.677 19.004 1.00 96.56 87 PHE A CA 1
ATOM 686 C C . PHE A 1 87 ? -12.877 -17.006 18.786 1.00 96.56 87 PHE A C 1
ATOM 688 O O . PHE A 1 87 ? -12.245 -17.693 19.594 1.00 96.56 87 PHE A O 1
ATOM 695 N N . SER A 1 88 ? -12.299 -16.413 17.745 1.00 95.38 88 SER A N 1
ATOM 696 C CA . SER A 1 88 ? -10.882 -16.530 17.431 1.00 95.38 88 SER A CA 1
ATOM 697 C C . SER A 1 88 ? -10.379 -15.241 16.796 1.00 95.38 88 SER A C 1
ATOM 699 O O . SER A 1 88 ? -10.943 -14.783 15.809 1.00 95.38 88 SER A O 1
ATOM 701 N N . THR A 1 89 ? -9.270 -14.694 17.303 1.00 95.12 89 THR A N 1
ATOM 702 C CA . THR A 1 89 ? -8.543 -13.620 16.606 1.00 95.12 89 THR A CA 1
ATOM 703 C C . THR A 1 89 ? -7.759 -14.144 15.404 1.00 95.12 89 THR A C 1
ATOM 705 O O . THR A 1 89 ? -7.182 -13.355 14.678 1.00 95.12 89 THR A O 1
ATOM 708 N N . LYS A 1 90 ? -7.737 -15.460 15.158 1.00 94.19 90 LYS A N 1
ATOM 709 C CA . LYS A 1 90 ? -7.007 -16.084 14.039 1.00 94.19 90 LYS A CA 1
ATOM 710 C C . LYS A 1 90 ? -7.839 -16.258 12.771 1.00 94.19 90 LYS A C 1
ATOM 712 O O . LYS A 1 90 ? -7.370 -16.868 11.822 1.00 94.19 90 LYS A O 1
ATOM 717 N N . VAL A 1 91 ? -9.103 -15.845 12.798 1.00 92.38 91 VAL A N 1
ATOM 718 C CA . VAL A 1 91 ? -10.037 -16.024 11.686 1.00 92.38 91 VAL A CA 1
ATOM 719 C C . VAL A 1 91 ? -10.786 -14.715 11.499 1.00 92.38 91 VAL A C 1
ATOM 721 O O . VAL A 1 91 ? -11.449 -14.255 12.434 1.00 92.38 91 VAL A O 1
ATOM 724 N N . VAL A 1 92 ? -10.681 -14.140 10.299 1.00 92.44 92 VAL A N 1
ATOM 725 C CA . VAL A 1 92 ? -11.430 -12.941 9.903 1.00 92.44 92 VAL A CA 1
ATOM 726 C C . VAL A 1 92 ? -12.924 -13.188 10.101 1.00 92.44 92 VAL A C 1
ATOM 728 O O . VAL A 1 92 ? -13.465 -14.215 9.688 1.00 92.44 92 VAL A O 1
ATOM 731 N N . GLY A 1 93 ? -13.602 -12.247 10.750 1.00 93.50 93 GLY A N 1
ATOM 732 C CA . GLY A 1 93 ? -15.018 -12.386 11.057 1.00 93.50 93 GLY A CA 1
ATOM 733 C C . GLY A 1 93 ? -15.520 -11.402 12.102 1.00 93.50 93 GLY A C 1
ATOM 734 O O . GLY A 1 93 ? -14.754 -10.728 12.786 1.00 93.50 93 GLY A O 1
ATOM 735 N N . THR A 1 94 ? -16.840 -11.341 12.243 1.00 95.38 94 THR A N 1
ATOM 736 C CA . THR A 1 94 ? -17.519 -10.510 13.241 1.00 95.38 94 THR A CA 1
ATOM 737 C C . THR A 1 94 ? -18.138 -11.392 14.315 1.00 95.38 94 THR A C 1
ATOM 739 O O . THR A 1 94 ? -18.994 -12.226 14.022 1.00 95.38 94 THR A O 1
ATOM 742 N N . TYR A 1 95 ? -17.768 -11.152 15.570 1.00 96.94 95 TYR A N 1
ATOM 743 C CA . TYR A 1 95 ? -18.195 -11.930 16.727 1.00 96.94 95 TYR A CA 1
ATOM 744 C C . TYR A 1 95 ? -18.981 -11.051 17.701 1.00 96.94 95 TYR A C 1
ATOM 746 O O . TYR A 1 95 ? -18.513 -9.992 18.113 1.00 96.94 95 TYR A O 1
ATOM 754 N N . GLU A 1 96 ? -20.172 -11.486 18.110 1.00 96.19 96 GLU A N 1
ATOM 755 C CA . GLU A 1 96 ? -20.953 -10.783 19.133 1.00 96.19 96 GLU A CA 1
ATOM 756 C C . GLU A 1 96 ? -20.433 -11.128 20.536 1.00 96.19 96 GLU A C 1
ATOM 758 O O . GLU A 1 96 ? -20.444 -12.287 20.948 1.00 96.19 96 GLU A O 1
ATOM 763 N N . VAL A 1 97 ? -20.001 -10.116 21.288 1.00 96.31 97 VAL A N 1
ATOM 764 C CA . VAL A 1 97 ? -19.459 -10.247 22.644 1.00 96.31 97 VAL A CA 1
ATOM 765 C C . VAL A 1 97 ? -20.450 -9.679 23.654 1.00 96.31 97 VAL A C 1
ATOM 767 O O . VAL A 1 97 ? -20.980 -8.576 23.495 1.00 96.31 97 VAL A O 1
ATOM 770 N N . LYS A 1 98 ? -20.692 -10.432 24.731 1.00 96.62 98 LYS A N 1
ATOM 771 C CA . LYS A 1 98 ? -21.598 -10.036 25.814 1.00 96.62 98 LYS A CA 1
ATOM 772 C C . LYS A 1 98 ? -20.818 -9.476 26.988 1.00 96.62 98 LYS A C 1
ATOM 774 O O . LYS A 1 98 ? -19.915 -10.124 27.513 1.00 96.62 98 LYS A O 1
ATOM 779 N N . ILE A 1 99 ? -21.216 -8.302 27.456 1.00 95.19 99 ILE A N 1
ATOM 780 C CA . ILE A 1 99 ? -20.616 -7.625 28.601 1.00 95.19 99 ILE A CA 1
ATOM 781 C C . ILE A 1 99 ? -21.666 -7.526 29.698 1.00 95.19 99 ILE A C 1
ATOM 783 O O . ILE A 1 99 ? -22.729 -6.945 29.506 1.00 95.19 99 ILE A O 1
ATOM 787 N N . THR A 1 100 ? -21.385 -8.109 30.860 1.00 94.81 100 THR A N 1
ATOM 788 C CA . THR A 1 100 ? -22.252 -8.026 32.039 1.00 94.81 100 THR A CA 1
ATOM 789 C C . THR A 1 100 ? -21.624 -7.119 33.084 1.00 94.81 100 THR A C 1
ATOM 791 O O . THR A 1 100 ? -20.496 -7.359 33.508 1.00 94.81 100 THR A O 1
ATOM 794 N N . ILE A 1 101 ? -22.362 -6.105 33.535 1.00 91.81 101 ILE A N 1
ATOM 795 C CA . ILE A 1 101 ? -21.926 -5.166 34.576 1.00 91.81 101 ILE A CA 1
ATOM 796 C C . ILE A 1 101 ? -23.031 -5.061 35.613 1.00 91.81 101 ILE A C 1
ATOM 798 O O . ILE A 1 101 ? -24.145 -4.643 35.297 1.00 91.81 101 ILE A O 1
ATOM 802 N N . GLU A 1 102 ? -22.739 -5.471 36.848 1.00 87.44 102 GLU A N 1
ATOM 803 C CA . GLU A 1 102 ? -23.694 -5.424 37.968 1.00 87.44 102 GLU A CA 1
ATOM 804 C C . GLU A 1 102 ? -25.073 -6.040 37.628 1.00 87.44 102 GLU A C 1
ATOM 806 O O . GLU A 1 102 ? -26.120 -5.552 38.048 1.00 87.44 102 GLU A O 1
ATOM 811 N N . GLY A 1 103 ? -25.074 -7.123 36.838 1.00 86.25 103 GLY A N 1
ATOM 812 C CA . GLY A 1 103 ? -26.278 -7.858 36.431 1.00 86.25 103 GLY A CA 1
ATOM 813 C C . GLY A 1 103 ? -27.018 -7.298 35.210 1.00 86.25 103 GLY A C 1
ATOM 814 O O . GLY A 1 103 ? -28.027 -7.874 34.814 1.00 86.25 103 GLY A O 1
ATOM 815 N N . LYS A 1 104 ? -26.538 -6.208 34.598 1.00 90.44 104 LYS A N 1
ATOM 816 C CA . LYS A 1 104 ? -27.036 -5.712 33.306 1.00 90.44 104 LYS A CA 1
ATOM 817 C C . LYS A 1 104 ? -26.183 -6.251 32.169 1.00 90.44 104 LYS A C 1
ATOM 819 O O . LYS A 1 104 ? -24.959 -6.180 32.251 1.00 90.44 104 LYS A O 1
ATOM 824 N N . GLU A 1 105 ? -26.833 -6.744 31.123 1.00 94.12 105 GLU A N 1
ATOM 825 C CA . GLU A 1 105 ? -26.176 -7.243 29.917 1.00 94.12 105 GLU A CA 1
ATOM 826 C C . GLU A 1 105 ? -26.154 -6.182 28.817 1.00 94.12 105 GLU A C 1
ATOM 828 O O . GLU A 1 105 ? -27.136 -5.472 28.591 1.00 94.12 105 GLU A O 1
ATOM 833 N N . TYR A 1 106 ? -25.026 -6.118 28.123 1.00 92.38 106 TYR A N 1
ATOM 834 C CA . TYR A 1 106 ? -24.790 -5.319 26.934 1.00 92.38 106 TYR A CA 1
ATOM 835 C C . TYR A 1 106 ? -24.175 -6.213 25.861 1.00 92.38 106 TYR A C 1
ATOM 837 O O . TYR A 1 106 ? -23.481 -7.184 26.170 1.00 92.38 106 TYR A O 1
ATOM 845 N N . THR A 1 107 ? -24.405 -5.865 24.603 1.00 91.62 107 THR A N 1
ATOM 846 C CA . THR A 1 107 ? -23.830 -6.548 23.444 1.00 91.62 107 THR A CA 1
ATOM 847 C C . THR A 1 107 ? -22.973 -5.568 22.663 1.00 91.62 107 THR A C 1
ATOM 849 O O . THR A 1 107 ? -23.409 -4.452 22.385 1.00 91.62 107 THR A O 1
ATOM 852 N N . THR A 1 108 ? -21.780 -6.004 22.293 1.00 90.44 108 THR A N 1
ATOM 853 C CA . THR A 1 108 ? -20.873 -5.317 21.371 1.00 90.44 108 THR A CA 1
ATOM 854 C C . THR A 1 108 ? -20.385 -6.323 20.333 1.00 90.44 108 THR A C 1
ATOM 856 O O . THR A 1 108 ? -20.661 -7.521 20.449 1.00 90.44 108 THR A O 1
ATOM 859 N N . LYS A 1 109 ? -19.693 -5.861 19.299 1.00 91.19 109 LYS A N 1
ATOM 860 C CA . LYS A 1 109 ? -19.101 -6.721 18.275 1.00 91.19 109 LYS A CA 1
ATOM 861 C C . LYS A 1 109 ? -17.593 -6.577 18.293 1.00 91.19 109 LYS A C 1
ATOM 863 O O . LYS A 1 109 ? -17.095 -5.465 18.384 1.00 91.19 109 LYS A O 1
ATOM 868 N N . VAL A 1 110 ? -16.882 -7.687 18.167 1.00 93.31 110 VAL A N 1
ATOM 869 C CA . VAL A 1 110 ? -15.464 -7.683 17.810 1.00 93.31 110 VAL A CA 1
ATOM 870 C C . VAL A 1 110 ? -15.368 -8.066 16.347 1.00 93.31 110 VAL A C 1
ATOM 872 O O . VAL A 1 110 ? -15.840 -9.139 15.971 1.00 93.31 110 VAL A O 1
ATOM 875 N N . ASN A 1 111 ? -14.785 -7.200 15.531 1.00 90.38 111 ASN A N 1
ATOM 876 C CA . ASN A 1 111 ? -14.480 -7.517 14.148 1.00 90.38 111 ASN A CA 1
ATOM 877 C C . ASN A 1 111 ? -12.992 -7.824 14.034 1.00 90.38 111 ASN A C 1
ATOM 879 O O . ASN A 1 111 ? -12.158 -6.987 14.365 1.00 90.38 111 ASN A O 1
ATOM 883 N N . VAL A 1 112 ? -12.675 -9.026 13.578 1.00 92.81 112 VAL A N 1
ATOM 884 C CA . VAL A 1 112 ? -11.321 -9.429 13.219 1.00 92.81 112 VAL A CA 1
ATOM 885 C C . VAL A 1 112 ? -11.174 -9.182 11.725 1.00 92.81 112 VAL A C 1
ATOM 887 O O . VAL A 1 112 ? -11.902 -9.796 10.942 1.00 92.81 112 VAL A O 1
ATOM 890 N N . TYR A 1 113 ? -10.271 -8.285 11.344 1.00 89.00 113 TYR A N 1
ATOM 891 C CA . TYR A 1 113 ? -9.935 -7.988 9.952 1.00 89.00 113 TYR A CA 1
ATOM 892 C C . TYR A 1 113 ? -8.468 -8.300 9.678 1.00 89.00 113 TYR A C 1
ATOM 894 O O . TYR A 1 113 ? -7.681 -8.476 10.605 1.00 89.00 113 TYR A O 1
ATOM 902 N N . ASP A 1 114 ? -8.136 -8.357 8.397 1.00 90.81 114 ASP A N 1
ATOM 903 C CA . ASP A 1 114 ? -6.764 -8.379 7.918 1.00 90.81 114 ASP A CA 1
ATOM 904 C C . ASP A 1 114 ? -6.525 -7.104 7.103 1.00 90.81 114 ASP A C 1
ATOM 906 O O . ASP A 1 114 ? -7.152 -6.919 6.057 1.00 90.81 114 ASP A O 1
ATOM 910 N N . ASP A 1 115 ? -5.717 -6.184 7.631 1.00 86.31 115 ASP A N 1
ATOM 911 C CA . ASP A 1 115 ? -5.384 -4.885 7.004 1.00 86.31 115 ASP A CA 1
ATOM 912 C C . ASP A 1 115 ? -3.876 -4.754 6.716 1.00 86.31 115 ASP A C 1
ATOM 914 O O . ASP A 1 115 ? -3.356 -3.691 6.330 1.00 86.31 115 ASP A O 1
ATOM 918 N N . LYS A 1 116 ? -3.128 -5.834 6.946 1.00 89.19 116 LYS A N 1
ATOM 919 C CA . LYS A 1 116 ? -1.693 -5.872 6.711 1.00 89.19 116 LYS A CA 1
ATOM 920 C C . LYS A 1 116 ? -1.426 -6.502 5.359 1.00 89.19 116 LYS A C 1
ATOM 922 O O . LYS A 1 116 ? -1.964 -7.530 5.005 1.00 89.19 116 LYS A O 1
ATOM 927 N N . ALA A 1 117 ? -0.587 -5.831 4.580 1.00 91.88 117 ALA A N 1
ATOM 928 C CA . ALA A 1 117 ? -0.081 -6.419 3.355 1.00 91.88 117 ALA A CA 1
ATOM 929 C C . ALA A 1 117 ? 0.954 -7.508 3.680 1.00 91.88 117 ALA A C 1
ATOM 931 O O . ALA A 1 117 ? 1.646 -7.385 4.700 1.00 91.88 117 ALA A O 1
ATOM 932 N N . PRO A 1 118 ? 1.159 -8.476 2.771 1.00 96.62 118 PRO A N 1
ATOM 933 C CA . PRO A 1 118 ? 2.185 -9.490 2.944 1.00 96.62 118 PRO A CA 1
ATOM 934 C C . PRO A 1 118 ? 3.593 -8.916 3.151 1.00 96.62 118 PRO A C 1
ATOM 936 O O . PRO A 1 118 ? 3.976 -7.868 2.625 1.00 96.62 118 PRO A O 1
ATOM 939 N N . GLU A 1 119 ? 4.434 -9.663 3.848 1.00 96.25 119 GLU A N 1
ATOM 940 C CA . GLU A 1 119 ? 5.872 -9.440 3.885 1.00 96.25 119 GLU A CA 1
ATOM 941 C C . GLU A 1 119 ? 6.519 -10.172 2.702 1.00 96.25 119 GLU A C 1
ATOM 943 O O . GLU A 1 119 ? 6.615 -11.397 2.683 1.00 96.25 119 GLU A O 1
ATOM 948 N N . LEU A 1 120 ? 6.940 -9.411 1.686 1.00 97.38 120 LEU A N 1
ATOM 949 C CA . LEU A 1 120 ? 7.560 -9.930 0.462 1.00 97.38 120 LEU A CA 1
ATOM 950 C C . LEU A 1 120 ? 9.083 -9.738 0.483 1.00 97.38 120 LEU A C 1
ATOM 952 O O . LEU A 1 120 ? 9.547 -8.601 0.489 1.00 97.38 120 LEU A O 1
ATOM 956 N N . GLU A 1 121 ? 9.880 -10.797 0.400 1.00 97.81 121 GLU A N 1
ATOM 957 C CA . GLU A 1 121 ? 11.327 -10.718 0.167 1.00 97.81 121 GLU A CA 1
ATOM 958 C C . GLU A 1 121 ? 11.675 -11.158 -1.253 1.00 97.81 121 GLU A C 1
ATOM 960 O O . GLU A 1 121 ? 11.182 -12.162 -1.773 1.00 97.81 121 GLU A O 1
ATOM 965 N N . VAL A 1 122 ? 12.549 -10.387 -1.890 1.00 98.12 122 VAL A N 1
ATOM 966 C CA . VAL A 1 122 ? 12.826 -10.494 -3.321 1.00 98.12 122 VAL A CA 1
ATOM 967 C C . VAL A 1 122 ? 14.309 -10.710 -3.565 1.00 98.12 122 VAL A C 1
ATOM 969 O O . VAL A 1 122 ? 15.144 -10.323 -2.744 1.00 98.12 122 VAL A O 1
ATOM 972 N N . LYS A 1 123 ? 14.636 -11.301 -4.709 1.00 97.88 123 LYS A N 1
ATOM 973 C CA . LYS A 1 123 ? 16.007 -11.553 -5.145 1.00 97.88 123 LYS A CA 1
ATOM 974 C C . LYS A 1 123 ? 16.189 -11.217 -6.617 1.00 97.88 123 LYS A C 1
ATOM 976 O O . LYS A 1 123 ? 15.257 -11.300 -7.417 1.00 97.88 123 LYS A O 1
ATOM 981 N N . ASP A 1 124 ? 17.425 -10.888 -6.961 1.00 97.19 124 ASP A N 1
ATOM 982 C CA . ASP A 1 124 ? 17.842 -10.727 -8.348 1.00 97.19 124 ASP A CA 1
ATOM 983 C C . ASP A 1 124 ? 17.893 -12.089 -9.054 1.00 97.19 124 ASP A C 1
ATOM 985 O O . ASP A 1 124 ? 18.160 -13.124 -8.434 1.00 97.19 124 ASP A O 1
ATOM 989 N N . PHE A 1 125 ? 17.669 -12.086 -10.367 1.00 96.50 125 PHE A N 1
ATOM 990 C CA . PHE A 1 125 ? 17.645 -13.300 -11.176 1.00 96.50 125 PHE A CA 1
ATOM 991 C C . PHE A 1 125 ? 18.525 -13.161 -12.416 1.00 96.50 125 PHE A C 1
ATOM 993 O O . PHE A 1 125 ? 18.484 -12.152 -13.120 1.00 96.50 125 PHE A O 1
ATOM 1000 N N . GLU A 1 126 ? 19.315 -14.194 -12.704 1.00 95.25 126 GLU A N 1
ATOM 1001 C CA . GLU A 1 126 ? 20.185 -14.253 -13.877 1.00 95.25 126 GLU A CA 1
ATOM 1002 C C . GLU A 1 126 ? 19.847 -15.476 -14.728 1.00 95.25 126 GLU A C 1
ATOM 1004 O O . GLU A 1 126 ? 19.814 -16.608 -14.240 1.00 95.25 126 GLU A O 1
ATOM 1009 N N . ILE A 1 127 ? 19.622 -15.248 -16.020 1.00 95.00 127 ILE A N 1
ATOM 1010 C CA . ILE A 1 127 ? 19.308 -16.294 -16.992 1.00 95.00 127 ILE A CA 1
ATOM 1011 C C . ILE A 1 127 ? 19.846 -15.907 -18.377 1.00 95.00 127 ILE A C 1
ATOM 1013 O O . ILE A 1 127 ? 20.134 -14.750 -18.657 1.00 95.00 127 ILE A O 1
ATOM 1017 N N . GLU A 1 128 ? 20.028 -16.883 -19.260 1.00 94.31 128 GLU A N 1
ATOM 1018 C CA . GLU A 1 128 ? 20.437 -16.632 -20.646 1.00 94.31 128 GLU A CA 1
ATOM 1019 C C . GLU A 1 128 ? 19.297 -15.986 -21.455 1.00 94.31 128 GLU A C 1
ATOM 1021 O O . GLU A 1 128 ? 18.134 -16.383 -21.340 1.00 94.31 128 GLU A O 1
ATOM 1026 N N . ALA A 1 129 ? 19.638 -15.022 -22.308 1.00 91.19 129 ALA A N 1
ATOM 1027 C CA . ALA A 1 129 ? 18.729 -14.332 -23.212 1.00 91.19 129 ALA A CA 1
ATOM 1028 C C . ALA A 1 129 ? 17.947 -15.314 -24.105 1.00 91.19 129 ALA A C 1
ATOM 1030 O O . ALA A 1 129 ? 18.428 -16.378 -24.499 1.00 91.19 129 ALA A O 1
ATOM 1031 N N . GLY A 1 130 ? 16.701 -14.961 -24.419 1.00 90.25 130 GLY A N 1
ATOM 1032 C CA . GLY A 1 130 ? 15.763 -15.809 -25.159 1.00 90.25 130 GLY A CA 1
ATOM 1033 C C . GLY A 1 130 ? 15.117 -16.940 -24.345 1.00 90.25 130 GLY A C 1
ATOM 1034 O O . GLY A 1 130 ? 14.163 -17.555 -24.831 1.00 90.25 130 GLY A O 1
ATOM 1035 N N . LYS A 1 131 ? 15.573 -17.217 -23.114 1.00 94.00 131 LYS A N 1
ATOM 1036 C CA . LYS A 1 131 ? 14.861 -18.113 -22.190 1.00 94.00 131 LYS A CA 1
ATOM 1037 C C . LYS A 1 131 ? 13.719 -17.378 -21.496 1.00 94.00 131 LYS A C 1
ATOM 1039 O O . LYS A 1 131 ? 13.737 -16.163 -21.335 1.00 94.00 131 LYS A O 1
ATOM 1044 N N . ARG A 1 132 ? 12.708 -18.147 -21.089 1.00 94.88 132 ARG A N 1
ATOM 1045 C CA . ARG A 1 132 ? 11.594 -17.634 -20.288 1.00 94.88 132 ARG A CA 1
ATOM 1046 C C . ARG A 1 132 ? 11.983 -17.600 -18.817 1.00 94.88 132 ARG A C 1
ATOM 1048 O O . ARG A 1 132 ? 12.607 -18.543 -18.338 1.00 94.88 132 ARG A O 1
ATOM 1055 N N . TYR A 1 133 ? 11.536 -16.553 -18.147 1.00 96.12 133 TYR A N 1
ATOM 1056 C CA . TYR A 1 133 ? 11.508 -16.399 -16.700 1.00 96.12 133 TYR A CA 1
ATOM 1057 C C . TYR A 1 133 ? 10.067 -16.102 -16.278 1.00 96.12 133 TYR A C 1
ATOM 1059 O O . TYR A 1 133 ? 9.227 -15.745 -17.114 1.00 96.12 133 TYR A O 1
ATOM 1067 N N . TYR A 1 134 ? 9.791 -16.262 -14.995 1.00 96.50 134 TYR A N 1
ATOM 1068 C CA . TYR A 1 134 ? 8.489 -16.024 -14.390 1.00 96.50 134 TYR A CA 1
ATOM 1069 C C . TYR A 1 134 ? 8.633 -15.126 -13.165 1.00 96.50 134 TYR A C 1
ATOM 1071 O O . TYR A 1 134 ? 9.740 -14.869 -12.692 1.00 96.50 134 TYR A O 1
ATOM 1079 N N . VAL A 1 135 ? 7.518 -14.603 -12.658 1.00 96.69 135 VAL A N 1
ATOM 1080 C CA . VAL A 1 135 ? 7.553 -13.679 -11.518 1.00 96.69 135 VAL A CA 1
ATOM 1081 C C . VAL A 1 135 ? 8.094 -14.368 -10.257 1.00 96.69 135 VAL A C 1
ATOM 1083 O O . VAL A 1 135 ? 8.776 -13.747 -9.448 1.00 96.69 135 VAL A O 1
ATOM 1086 N N . GLU A 1 136 ? 7.879 -15.678 -10.140 1.00 96.56 136 GLU A N 1
ATOM 1087 C CA . GLU A 1 136 ? 8.334 -16.518 -9.035 1.00 96.56 136 GLU A CA 1
ATOM 1088 C C . GLU A 1 136 ? 9.863 -16.653 -8.974 1.00 96.56 136 GLU A C 1
ATOM 1090 O O . GLU A 1 136 ? 10.413 -16.884 -7.896 1.00 96.56 136 GLU A O 1
ATOM 1095 N N . ASP A 1 137 ? 10.569 -16.463 -10.096 1.00 97.81 137 ASP A N 1
ATOM 1096 C CA . ASP A 1 137 ? 12.035 -16.543 -10.141 1.00 97.81 137 ASP A CA 1
ATOM 1097 C C . ASP A 1 137 ? 12.704 -15.435 -9.303 1.00 97.81 137 ASP A C 1
ATOM 1099 O O . ASP A 1 137 ? 13.841 -15.593 -8.851 1.00 97.81 137 ASP A O 1
ATOM 1103 N N . PHE A 1 138 ? 11.979 -14.344 -9.038 1.00 98.00 138 PHE A N 1
ATOM 1104 C CA . PHE A 1 138 ? 12.442 -13.177 -8.281 1.00 98.00 138 PHE A CA 1
ATOM 1105 C C . PHE A 1 138 ? 12.082 -13.220 -6.792 1.00 98.00 138 PHE A C 1
ATOM 1107 O O . PHE A 1 138 ? 12.334 -12.254 -6.071 1.00 98.00 138 PHE A O 1
ATOM 1114 N N . ILE A 1 139 ? 11.476 -14.308 -6.312 1.00 98.00 139 ILE A N 1
ATOM 1115 C CA . ILE A 1 139 ? 10.964 -14.398 -4.940 1.00 98.00 139 ILE A CA 1
ATOM 1116 C C . ILE A 1 139 ? 11.944 -15.183 -4.068 1.00 98.00 139 ILE A C 1
ATOM 1118 O O . ILE A 1 139 ? 12.358 -16.298 -4.405 1.00 98.00 139 ILE A O 1
ATOM 1122 N N . GLU A 1 140 ? 12.333 -14.586 -2.943 1.00 97.94 140 GLU A N 1
ATOM 1123 C CA . GLU A 1 140 ? 13.077 -15.266 -1.878 1.00 97.94 140 GLU A CA 1
ATOM 1124 C C . GLU A 1 140 ? 12.093 -15.864 -0.870 1.00 97.94 140 GLU A C 1
ATOM 1126 O O . GLU A 1 140 ? 12.134 -17.062 -0.589 1.00 97.94 140 GLU A O 1
ATOM 1131 N N . SER A 1 141 ? 11.155 -15.048 -0.387 1.00 97.81 141 SER A N 1
ATOM 1132 C CA . SER A 1 141 ? 10.086 -15.472 0.511 1.00 97.81 141 SER A CA 1
ATOM 1133 C C . SER A 1 141 ? 8.859 -14.564 0.370 1.00 97.81 141 SER A C 1
ATOM 1135 O O . SER A 1 141 ? 8.958 -13.418 -0.066 1.00 97.81 141 SER A O 1
ATOM 1137 N N . CYS A 1 142 ? 7.681 -15.081 0.706 1.00 97.88 142 CYS A N 1
ATOM 1138 C CA . CYS A 1 142 ? 6.505 -14.254 0.942 1.00 97.88 142 CYS A CA 1
ATOM 1139 C C . CYS A 1 142 ? 5.668 -14.877 2.052 1.00 97.88 142 CYS A C 1
ATOM 1141 O O . CYS A 1 142 ? 5.397 -16.081 2.018 1.00 97.88 142 CYS A O 1
ATOM 1143 N N . SER A 1 143 ? 5.282 -14.068 3.030 1.00 97.06 143 SER A N 1
ATOM 1144 C CA . SER A 1 143 ? 4.444 -14.497 4.144 1.00 97.06 143 SER A CA 1
ATOM 1145 C C . SER A 1 143 ? 3.446 -13.424 4.516 1.00 97.06 143 SER A C 1
ATOM 1147 O O . SER A 1 143 ? 3.795 -12.251 4.572 1.00 97.06 143 SER A O 1
ATOM 1149 N N . ASP A 1 144 ? 2.237 -13.847 4.842 1.00 96.31 144 ASP 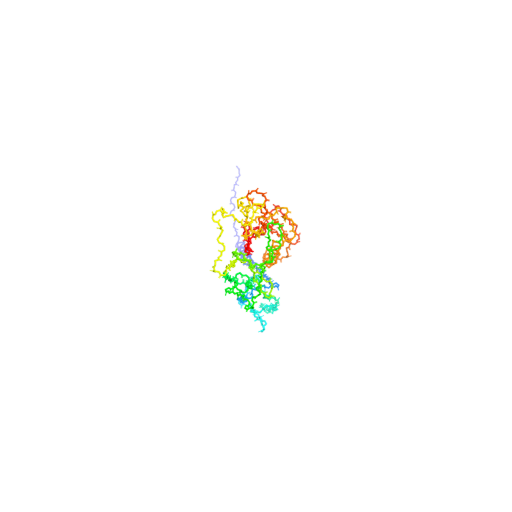A N 1
ATOM 1150 C CA . ASP A 1 144 ? 1.186 -12.977 5.340 1.00 96.31 144 ASP A CA 1
ATOM 1151 C C . ASP A 1 144 ? 0.877 -13.282 6.815 1.00 96.31 144 ASP A C 1
ATOM 1153 O O . ASP A 1 144 ? 1.057 -14.416 7.276 1.00 96.31 144 ASP A O 1
ATOM 1157 N N . ASN A 1 145 ? 0.433 -12.283 7.583 1.00 93.81 145 ASN A N 1
ATOM 1158 C CA . ASN A 1 145 ? 0.113 -12.473 8.997 1.00 93.81 145 ASN A CA 1
ATOM 1159 C C . ASN A 1 145 ? -1.099 -13.375 9.213 1.00 93.81 145 ASN A C 1
ATOM 1161 O O . ASN A 1 145 ? -1.162 -13.974 10.284 1.00 93.81 145 ASN A O 1
ATOM 1165 N N . SER A 1 146 ? -2.019 -13.522 8.257 1.00 92.81 146 SER A N 1
ATOM 1166 C CA . SER A 1 146 ? -3.094 -14.524 8.307 1.00 92.81 146 SER A CA 1
ATOM 1167 C C . SER A 1 146 ? -2.573 -15.964 8.210 1.00 92.81 146 SER A C 1
ATOM 1169 O O . SER A 1 146 ? -3.188 -16.886 8.752 1.00 92.81 146 SER A O 1
ATOM 1171 N N . GLY A 1 147 ? -1.406 -16.158 7.586 1.00 91.44 147 GLY A N 1
ATOM 1172 C CA . GLY A 1 147 ? -0.839 -17.461 7.240 1.00 91.44 147 GLY A CA 1
ATOM 1173 C C . GLY A 1 147 ? -1.322 -18.020 5.897 1.00 91.44 147 GLY A C 1
ATOM 1174 O O . GLY A 1 147 ? -0.911 -19.125 5.534 1.00 91.44 147 GLY A O 1
ATOM 1175 N N . GLU A 1 148 ? -2.165 -17.284 5.170 1.00 91.94 148 GLU A N 1
ATOM 1176 C CA . GLU A 1 148 ? -2.581 -17.634 3.813 1.00 91.94 148 GLU A CA 1
ATOM 1177 C C . GLU A 1 148 ? -1.448 -17.409 2.794 1.00 91.94 148 GLU A C 1
ATOM 1179 O O . GLU A 1 148 ? -0.443 -16.740 3.057 1.00 91.94 148 GLU A O 1
ATOM 1184 N N . ALA A 1 149 ? -1.574 -18.032 1.621 1.00 94.12 149 ALA A N 1
ATOM 1185 C CA . ALA A 1 149 ? -0.563 -17.936 0.574 1.00 94.12 149 ALA A CA 1
ATOM 1186 C C . ALA A 1 149 ? -0.610 -16.576 -0.138 1.00 94.12 149 ALA A C 1
ATOM 1188 O O . ALA A 1 149 ? -1.677 -16.089 -0.499 1.00 94.12 149 ALA A O 1
ATOM 1189 N N . CYS A 1 150 ? 0.561 -16.008 -0.429 1.00 96.88 150 CYS A N 1
ATOM 1190 C CA . CYS A 1 150 ? 0.649 -14.800 -1.240 1.00 96.88 150 CYS A CA 1
ATOM 1191 C C . CYS A 1 150 ? 0.356 -15.077 -2.720 1.00 96.88 150 CYS A C 1
ATOM 1193 O O . CYS A 1 150 ? 0.893 -16.024 -3.302 1.00 96.88 150 CYS A O 1
ATOM 1195 N N . THR A 1 151 ? -0.359 -14.160 -3.367 1.00 97.44 151 THR A N 1
ATOM 1196 C CA . THR A 1 151 ? -0.400 -14.050 -4.829 1.00 97.44 151 THR A CA 1
ATOM 1197 C C . THR A 1 151 ? 0.670 -13.067 -5.297 1.00 97.44 151 THR A C 1
ATOM 1199 O O . THR A 1 151 ? 0.687 -11.917 -4.861 1.00 97.44 151 THR A O 1
ATOM 1202 N N . ILE A 1 152 ? 1.568 -13.507 -6.182 1.00 97.38 152 ILE A N 1
ATOM 1203 C CA . ILE A 1 152 ? 2.685 -12.701 -6.694 1.00 97.38 152 ILE A CA 1
ATOM 1204 C C . ILE A 1 152 ? 2.385 -12.236 -8.119 1.00 97.38 152 ILE A C 1
ATOM 1206 O O . ILE A 1 152 ? 2.005 -13.036 -8.972 1.00 97.38 152 ILE A O 1
ATOM 1210 N N . GLU A 1 153 ? 2.594 -10.949 -8.396 1.00 97.31 153 GLU A N 1
ATOM 1211 C CA . GLU A 1 153 ? 2.352 -10.358 -9.713 1.00 97.31 153 GLU A CA 1
ATOM 1212 C C . GLU A 1 153 ? 3.441 -9.350 -10.105 1.00 97.31 153 GLU A C 1
ATOM 1214 O O . GLU A 1 153 ? 4.053 -8.684 -9.265 1.00 97.31 153 GLU A O 1
ATOM 1219 N N . TYR A 1 154 ? 3.650 -9.197 -11.415 1.00 97.31 154 TYR A N 1
ATOM 1220 C CA . TYR A 1 154 ? 4.363 -8.045 -11.959 1.00 97.31 154 TYR A CA 1
ATOM 1221 C C . TYR A 1 154 ? 3.568 -6.766 -11.690 1.00 97.31 154 TYR A C 1
ATOM 1223 O O . TYR A 1 154 ? 2.354 -6.727 -11.897 1.00 97.31 154 TYR A O 1
ATOM 1231 N N . TYR A 1 155 ? 4.250 -5.698 -11.285 1.00 95.31 155 TYR A N 1
ATOM 1232 C CA . TYR A 1 155 ? 3.603 -4.409 -11.076 1.00 95.31 155 TYR A CA 1
ATOM 1233 C C . TYR A 1 155 ? 3.151 -3.811 -12.415 1.00 95.31 155 TYR A C 1
ATOM 1235 O O . TYR A 1 155 ? 3.965 -3.544 -13.296 1.00 95.31 155 TYR A O 1
ATOM 1243 N N . SER A 1 156 ? 1.844 -3.603 -12.579 1.00 93.62 156 SER A N 1
ATOM 1244 C CA . SER A 1 156 ? 1.243 -3.231 -13.868 1.00 93.62 156 SER A CA 1
ATOM 1245 C C . SER A 1 156 ? 1.263 -1.737 -14.177 1.00 93.62 156 SER A C 1
ATOM 1247 O O . SER A 1 156 ? 1.000 -1.338 -15.312 1.00 93.62 156 SER A O 1
ATOM 1249 N N . ASP A 1 157 ? 1.502 -0.895 -13.172 1.00 93.38 157 ASP A N 1
ATOM 1250 C CA . ASP A 1 157 ? 1.277 0.543 -13.318 1.00 93.38 157 ASP A CA 1
ATOM 1251 C C . ASP A 1 157 ? 2.535 1.324 -13.711 1.00 93.38 157 ASP A C 1
ATOM 1253 O O . ASP A 1 157 ? 2.434 2.517 -14.000 1.00 93.38 157 ASP A O 1
ATOM 1257 N N . SER A 1 158 ? 3.685 0.656 -13.830 1.00 91.69 158 SER A N 1
ATOM 1258 C CA . SER A 1 158 ? 4.913 1.249 -14.361 1.00 91.69 158 SER A CA 1
ATOM 1259 C C . SER A 1 158 ? 4.752 1.732 -15.799 1.00 91.69 158 SER A C 1
ATOM 1261 O O . SER A 1 158 ? 4.159 1.049 -16.641 1.00 91.69 158 SER A O 1
ATOM 1263 N N . LYS A 1 159 ? 5.304 2.917 -16.074 1.00 93.25 159 LYS A N 1
ATOM 1264 C CA . LYS A 1 159 ? 5.226 3.588 -17.372 1.00 93.25 159 LYS A CA 1
ATOM 1265 C C . LYS A 1 159 ? 6.614 3.926 -17.909 1.00 93.25 159 LYS A C 1
ATOM 1267 O O . LYS A 1 159 ? 7.533 4.191 -17.137 1.00 93.25 159 LYS A O 1
ATOM 1272 N N . ASP A 1 160 ? 6.750 3.933 -19.231 1.00 91.19 160 ASP A N 1
ATOM 1273 C CA . ASP A 1 160 ? 7.890 4.562 -19.899 1.00 91.19 160 ASP A CA 1
ATOM 1274 C C . ASP A 1 160 ? 7.749 6.097 -19.909 1.00 91.19 160 ASP A C 1
ATOM 1276 O O . ASP A 1 160 ? 6.715 6.645 -19.527 1.00 91.19 160 ASP A O 1
ATOM 1280 N N . GLN A 1 161 ? 8.775 6.816 -20.375 1.00 92.19 161 GLN A N 1
ATOM 1281 C CA . GLN A 1 161 ? 8.762 8.287 -20.410 1.00 92.19 161 GLN A CA 1
ATOM 1282 C C . GLN A 1 161 ? 7.632 8.905 -21.266 1.00 92.19 161 GLN A C 1
ATOM 1284 O O . GLN A 1 161 ? 7.295 10.077 -21.080 1.00 92.19 161 GLN A O 1
ATOM 1289 N N . ASP A 1 162 ? 7.053 8.145 -22.200 1.00 92.88 162 ASP A N 1
ATOM 1290 C CA . ASP A 1 162 ? 5.963 8.583 -23.077 1.00 92.88 162 ASP A CA 1
ATOM 1291 C C . ASP A 1 162 ? 4.575 8.195 -22.507 1.00 92.88 162 ASP A C 1
ATOM 1293 O O . ASP A 1 162 ? 3.550 8.562 -23.084 1.00 92.88 162 ASP A O 1
ATOM 1297 N N . GLY A 1 163 ? 4.524 7.509 -21.357 1.00 92.38 163 GLY A N 1
ATOM 1298 C CA . GLY A 1 163 ? 3.292 7.112 -20.672 1.00 92.38 163 GLY A CA 1
ATOM 1299 C C . GLY A 1 163 ? 2.766 5.728 -21.046 1.00 92.38 163 GLY A C 1
ATOM 1300 O O . GLY A 1 163 ? 1.647 5.385 -20.663 1.00 92.38 163 GLY A O 1
ATOM 1301 N N . ASN A 1 164 ? 3.530 4.915 -21.779 1.00 93.00 164 ASN A N 1
ATOM 1302 C CA . ASN A 1 164 ? 3.101 3.567 -22.147 1.00 93.00 164 ASN A CA 1
ATOM 1303 C C . ASN A 1 164 ? 3.375 2.580 -21.010 1.00 93.00 164 ASN A C 1
ATOM 1305 O O . ASN A 1 164 ? 4.406 2.657 -20.348 1.00 93.00 164 ASN A O 1
ATOM 1309 N N . ALA A 1 165 ? 2.469 1.622 -20.806 1.00 93.19 165 ALA A N 1
ATOM 1310 C CA . ALA A 1 165 ? 2.649 0.573 -19.808 1.00 93.19 165 ALA A CA 1
ATOM 1311 C C . ALA A 1 165 ? 3.860 -0.318 -20.126 1.00 93.19 165 ALA A C 1
ATOM 1313 O O . ALA A 1 165 ? 4.028 -0.777 -21.261 1.00 93.19 165 ALA A O 1
ATOM 1314 N N . ILE A 1 166 ? 4.670 -0.595 -19.104 1.00 91.38 166 ILE A N 1
ATOM 1315 C CA . ILE A 1 166 ? 5.804 -1.514 -19.202 1.00 91.38 166 ILE A CA 1
ATOM 1316 C C . ILE A 1 166 ? 5.308 -2.942 -18.967 1.00 91.38 166 ILE A C 1
ATOM 1318 O O . ILE A 1 166 ? 4.671 -3.2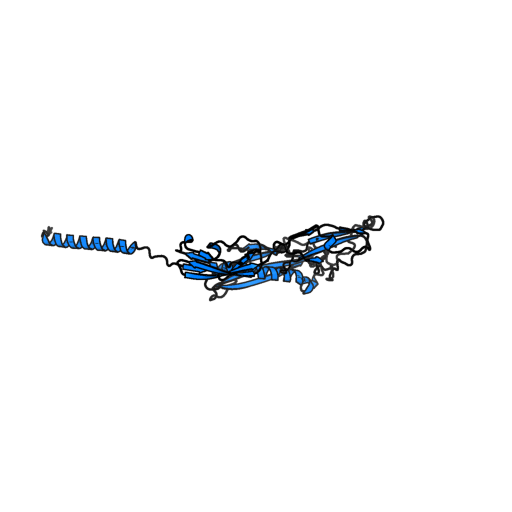39 -17.962 1.00 91.38 166 ILE A O 1
ATOM 1322 N N . ASP A 1 167 ? 5.627 -3.842 -19.897 1.00 92.75 167 ASP A N 1
ATOM 1323 C CA . ASP A 1 167 ? 5.354 -5.272 -19.761 1.00 92.75 167 ASP A CA 1
ATOM 1324 C C . ASP A 1 167 ? 6.656 -6.021 -19.479 1.00 92.75 167 ASP A C 1
ATOM 1326 O O . ASP A 1 167 ? 7.424 -6.349 -20.390 1.00 92.75 167 ASP A O 1
ATOM 1330 N N . TYR A 1 168 ? 6.883 -6.295 -18.197 1.00 92.88 168 TYR A N 1
ATOM 1331 C CA . TYR A 1 168 ? 8.090 -6.954 -17.714 1.00 92.88 168 TYR A CA 1
ATOM 1332 C C . TYR A 1 168 ? 8.270 -8.380 -18.226 1.00 92.88 168 TYR A C 1
ATOM 1334 O O . TYR A 1 168 ? 9.371 -8.895 -18.110 1.00 92.88 168 TYR A O 1
ATOM 1342 N N . SER A 1 169 ? 7.252 -9.029 -18.800 1.00 91.38 169 SER A N 1
ATOM 1343 C CA . SER A 1 169 ? 7.371 -10.396 -19.335 1.00 91.38 169 SER A CA 1
ATOM 1344 C C . SER A 1 169 ? 7.985 -10.455 -20.741 1.00 91.38 169 SER A C 1
ATOM 1346 O O . SER A 1 169 ? 8.291 -11.536 -21.248 1.00 91.38 169 SER A O 1
ATOM 1348 N N . LYS A 1 170 ? 8.151 -9.298 -21.397 1.00 91.56 170 LYS A N 1
ATOM 1349 C CA . LYS A 1 170 ? 8.592 -9.206 -22.796 1.00 91.56 170 LYS A CA 1
ATOM 1350 C C . LYS A 1 170 ? 10.102 -9.072 -22.982 1.00 91.56 170 LYS A C 1
ATOM 1352 O O . LYS A 1 170 ? 10.557 -9.112 -24.129 1.00 91.56 170 LYS A O 1
ATOM 1357 N N . TYR A 1 171 ? 10.889 -8.907 -21.918 1.00 90.25 171 TYR A N 1
ATOM 1358 C CA . TYR A 1 171 ? 12.339 -8.816 -22.070 1.00 90.25 171 TYR A CA 1
ATOM 1359 C C . TYR A 1 171 ? 12.906 -10.163 -22.513 1.00 90.25 171 TYR A C 1
ATOM 1361 O O . TYR A 1 171 ? 12.638 -11.205 -21.927 1.00 90.25 171 TYR A O 1
ATOM 1369 N N . THR A 1 172 ? 13.664 -10.150 -23.603 1.00 91.06 172 THR A N 1
ATOM 1370 C CA . THR A 1 172 ? 14.251 -11.367 -24.186 1.00 91.06 172 THR A CA 1
ATOM 1371 C C . THR A 1 172 ? 15.682 -11.161 -24.663 1.00 91.06 172 THR A C 1
ATOM 1373 O O . THR A 1 172 ? 16.393 -12.140 -24.882 1.00 91.06 172 THR A O 1
ATOM 1376 N N . GLU A 1 173 ? 16.116 -9.911 -24.806 1.00 89.38 173 GLU A N 1
ATOM 1377 C CA . GLU A 1 173 ? 17.453 -9.549 -25.262 1.00 89.38 173 GLU A CA 1
ATOM 1378 C C . GLU A 1 173 ? 18.441 -9.511 -24.093 1.00 89.38 173 GLU A C 1
ATOM 1380 O O . GLU A 1 173 ? 18.055 -9.333 -22.941 1.00 89.38 173 GLU A O 1
ATOM 1385 N N . ALA A 1 174 ? 19.729 -9.700 -24.380 1.00 87.94 174 ALA A N 1
ATOM 1386 C CA . ALA A 1 174 ? 20.751 -9.636 -23.344 1.00 87.94 174 ALA A CA 1
ATOM 1387 C C . ALA A 1 174 ? 20.849 -8.208 -22.772 1.00 87.94 174 ALA A C 1
ATOM 1389 O O . ALA A 1 174 ? 20.927 -7.237 -23.524 1.00 87.94 174 ALA A O 1
ATOM 1390 N N . GLY A 1 175 ? 20.876 -8.074 -21.447 1.00 87.38 175 GLY A N 1
ATOM 1391 C CA . GLY A 1 175 ? 20.798 -6.784 -20.770 1.00 87.38 175 GLY A CA 1
ATOM 1392 C C . GLY A 1 175 ? 20.551 -6.906 -19.269 1.00 87.38 175 GLY A C 1
ATOM 1393 O O . GLY A 1 175 ? 20.448 -8.006 -18.730 1.00 87.38 175 GLY A O 1
ATOM 1394 N N . ASN A 1 176 ? 20.469 -5.757 -18.599 1.00 89.12 176 ASN A N 1
ATOM 1395 C CA . ASN A 1 176 ? 20.063 -5.660 -17.198 1.00 89.12 176 ASN A CA 1
ATOM 1396 C C . ASN A 1 176 ? 18.771 -4.842 -17.124 1.00 89.12 176 ASN A C 1
ATOM 1398 O O . ASN A 1 176 ? 18.726 -3.717 -17.631 1.00 89.12 176 ASN A O 1
ATOM 1402 N N . TYR A 1 177 ? 17.746 -5.409 -16.501 1.00 90.88 177 TYR A N 1
ATOM 1403 C CA . TYR A 1 177 ? 16.407 -4.840 -16.425 1.00 90.88 177 TYR A CA 1
ATOM 1404 C C . TYR A 1 177 ? 15.952 -4.764 -14.972 1.00 90.88 177 TYR A C 1
ATOM 1406 O O . TYR A 1 177 ? 16.058 -5.734 -14.229 1.00 90.88 177 TYR A O 1
ATOM 1414 N N . LEU A 1 178 ? 15.404 -3.623 -14.593 1.00 92.44 178 LEU A N 1
ATOM 1415 C CA . LEU A 1 178 ? 14.747 -3.366 -13.331 1.00 92.44 178 LEU A CA 1
ATOM 1416 C C . LEU A 1 178 ? 13.280 -3.756 -13.483 1.00 92.44 178 LEU A C 1
ATOM 1418 O O . LEU A 1 178 ? 12.535 -3.163 -14.266 1.00 92.44 178 LEU A O 1
ATOM 1422 N N . ILE A 1 179 ? 12.869 -4.771 -12.738 1.00 94.00 179 ILE A N 1
ATOM 1423 C CA . ILE A 1 179 ? 11.496 -5.270 -12.712 1.00 94.00 179 ILE A CA 1
ATOM 1424 C C . ILE A 1 179 ? 10.872 -4.882 -11.382 1.00 94.00 179 ILE A C 1
ATOM 1426 O O . ILE A 1 179 ? 11.537 -4.937 -10.350 1.00 94.00 179 ILE A O 1
ATOM 1430 N N . LYS A 1 180 ? 9.587 -4.521 -11.399 1.00 95.12 180 LYS A N 1
ATOM 1431 C CA . LYS A 1 180 ? 8.806 -4.299 -10.183 1.00 95.12 180 LYS A CA 1
ATOM 1432 C C . LYS A 1 180 ? 7.807 -5.416 -9.958 1.00 95.12 180 LYS A C 1
ATOM 1434 O O . LYS A 1 180 ? 7.093 -5.814 -10.880 1.00 95.12 180 LYS A O 1
ATOM 1439 N N . ILE A 1 181 ? 7.740 -5.879 -8.719 1.00 97.19 181 ILE A N 1
ATOM 1440 C CA . ILE A 1 181 ? 6.841 -6.944 -8.278 1.00 97.19 181 ILE A CA 1
ATOM 1441 C C . ILE A 1 181 ? 6.074 -6.525 -7.029 1.00 97.19 181 ILE A C 1
ATOM 1443 O O . ILE A 1 181 ? 6.560 -5.729 -6.223 1.00 97.19 181 ILE A O 1
ATOM 1447 N N . ILE A 1 182 ? 4.870 -7.066 -6.892 1.00 96.62 182 ILE A N 1
ATOM 1448 C CA . ILE A 1 182 ? 3.996 -6.894 -5.731 1.00 96.62 182 ILE A CA 1
ATOM 1449 C C . ILE A 1 182 ? 3.509 -8.260 -5.252 1.00 96.62 182 ILE A C 1
ATOM 1451 O O . ILE A 1 182 ? 3.435 -9.213 -6.032 1.00 96.62 182 ILE A O 1
ATOM 1455 N N . ALA A 1 183 ? 3.141 -8.334 -3.977 1.00 97.38 183 ALA A N 1
ATOM 1456 C CA . ALA A 1 183 ? 2.387 -9.447 -3.423 1.00 97.38 183 ALA A CA 1
ATOM 1457 C C . ALA A 1 183 ? 1.015 -8.971 -2.937 1.00 97.38 183 ALA A C 1
ATOM 1459 O O . ALA A 1 183 ? 0.854 -7.818 -2.529 1.00 97.38 183 ALA A O 1
ATOM 1460 N N . LYS A 1 184 ? 0.035 -9.870 -3.004 1.00 95.50 184 LYS A N 1
ATOM 1461 C CA . LYS A 1 184 ? -1.333 -9.670 -2.528 1.00 95.50 184 LYS A CA 1
ATOM 1462 C C . LYS A 1 184 ? -1.736 -10.814 -1.610 1.00 95.50 184 LYS A C 1
ATOM 1464 O O . LYS A 1 184 ? -1.355 -11.956 -1.876 1.00 95.50 184 LYS A O 1
ATOM 1469 N N . ASP A 1 185 ? -2.509 -10.511 -0.581 1.00 94.44 185 ASP A N 1
ATOM 1470 C CA . ASP A 1 185 ? -3.221 -11.521 0.203 1.00 94.44 185 ASP A CA 1
ATOM 1471 C C . ASP A 1 185 ? -4.634 -11.780 -0.370 1.00 94.44 185 ASP A C 1
ATOM 1473 O O . ASP A 1 185 ? -5.055 -11.179 -1.366 1.00 94.44 185 ASP A O 1
ATOM 1477 N N . GLU A 1 186 ? -5.380 -12.684 0.266 1.00 91.38 186 GLU A N 1
ATOM 1478 C CA . GLU A 1 186 ? -6.776 -13.000 -0.082 1.00 91.38 186 GLU A CA 1
ATOM 1479 C C . GLU A 1 186 ? -7.759 -11.870 0.288 1.00 91.38 186 GLU A C 1
ATOM 1481 O O . GLU A 1 186 ? -8.870 -11.793 -0.246 1.00 91.38 186 GLU A O 1
ATOM 1486 N N . ASN A 1 187 ? -7.356 -10.973 1.189 1.00 88.31 187 ASN A N 1
ATOM 1487 C CA . ASN A 1 187 ? -8.142 -9.841 1.671 1.00 88.31 187 ASN A CA 1
ATOM 1488 C C . A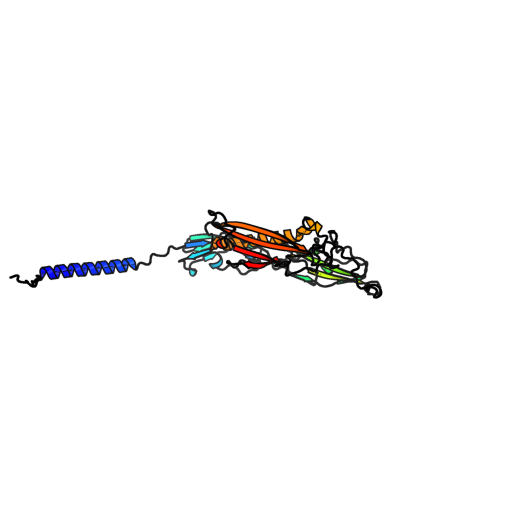SN A 1 187 ? -7.991 -8.586 0.789 1.00 88.31 187 ASN A C 1
ATOM 1490 O O . ASN A 1 187 ? -8.740 -7.619 0.952 1.00 88.31 187 ASN A O 1
ATOM 1494 N N . GLY A 1 188 ? -7.101 -8.632 -0.204 1.00 87.00 188 GLY A N 1
ATOM 1495 C CA . GLY A 1 188 ? -6.829 -7.558 -1.150 1.00 87.00 188 GLY A CA 1
ATOM 1496 C C . GLY A 1 188 ? -5.789 -6.546 -0.668 1.00 87.00 188 GLY A C 1
ATOM 1497 O O . GLY A 1 188 ? -5.617 -5.519 -1.330 1.00 87.00 188 GLY A O 1
ATOM 1498 N N . ASN A 1 189 ? -5.087 -6.806 0.437 1.00 88.88 189 ASN A N 1
ATOM 1499 C CA . ASN A 1 189 ? -3.954 -5.992 0.852 1.00 88.88 189 ASN A CA 1
ATOM 1500 C C . ASN A 1 189 ? -2.778 -6.249 -0.089 1.00 88.88 189 ASN A C 1
ATOM 1502 O O . ASN A 1 189 ? -2.468 -7.382 -0.455 1.00 88.88 189 ASN A O 1
ATOM 1506 N N . VAL A 1 190 ? -2.121 -5.167 -0.506 1.00 91.56 190 VAL A N 1
ATOM 1507 C CA . VAL A 1 190 ? -1.069 -5.196 -1.527 1.00 91.56 190 VAL A CA 1
ATOM 1508 C C . VAL A 1 190 ? 0.200 -4.584 -0.964 1.00 91.56 190 VAL A C 1
ATOM 1510 O O . VAL A 1 190 ? 0.152 -3.511 -0.353 1.00 91.56 190 VAL A O 1
ATOM 1513 N N . THR A 1 191 ? 1.333 -5.246 -1.190 1.00 92.75 191 THR A N 1
ATOM 1514 C CA . THR A 1 191 ? 2.644 -4.708 -0.821 1.00 92.75 191 THR A CA 1
ATOM 1515 C C . THR A 1 191 ? 2.986 -3.490 -1.660 1.00 92.75 191 THR A C 1
ATOM 1517 O O . THR A 1 191 ? 2.546 -3.352 -2.801 1.00 92.75 191 THR A O 1
ATOM 1520 N N . GLU A 1 192 ? 3.880 -2.652 -1.150 1.00 89.19 192 GLU A N 1
ATOM 1521 C CA . GLU A 1 192 ? 4.536 -1.694 -2.030 1.00 89.19 192 GLU A CA 1
ATOM 1522 C C . GLU A 1 192 ? 5.338 -2.407 -3.131 1.00 89.19 192 GLU A C 1
ATOM 1524 O O . GLU A 1 192 ? 5.871 -3.500 -2.886 1.00 89.19 192 GLU A O 1
ATOM 1529 N N . PRO A 1 193 ? 5.446 -1.812 -4.335 1.00 92.69 193 PRO A N 1
ATOM 1530 C CA . PRO A 1 193 ? 6.243 -2.378 -5.413 1.00 92.69 193 PRO A CA 1
ATOM 1531 C C . PRO A 1 193 ? 7.711 -2.496 -5.006 1.00 92.69 193 PRO A C 1
ATOM 1533 O O . PRO A 1 193 ? 8.351 -1.505 -4.646 1.00 92.69 193 PRO A O 1
ATOM 1536 N N . LYS A 1 194 ? 8.267 -3.704 -5.106 1.00 94.31 194 LYS A N 1
ATOM 1537 C CA . LYS A 1 194 ? 9.691 -3.968 -4.873 1.00 94.31 194 LYS A CA 1
ATOM 1538 C C . LYS A 1 194 ? 10.419 -4.137 -6.195 1.00 94.31 194 LYS A C 1
ATOM 1540 O O . LYS A 1 194 ? 9.941 -4.844 -7.080 1.00 94.31 194 LYS A O 1
ATOM 1545 N N . SER A 1 195 ? 11.574 -3.491 -6.312 1.00 93.50 195 SER A N 1
ATOM 1546 C CA . SER A 1 195 ? 12.417 -3.568 -7.503 1.00 93.50 195 SER A CA 1
ATOM 1547 C C . SER A 1 195 ? 13.438 -4.704 -7.392 1.00 93.50 195 SER A C 1
ATOM 1549 O O . SER A 1 195 ? 14.061 -4.867 -6.344 1.00 93.50 195 SER A O 1
ATOM 1551 N N . VAL A 1 196 ? 13.638 -5.443 -8.482 1.00 95.25 196 VAL A N 1
ATOM 1552 C CA . VAL A 1 196 ? 14.633 -6.520 -8.634 1.00 95.25 196 VAL A CA 1
ATOM 1553 C C . VAL A 1 196 ? 15.381 -6.375 -9.953 1.00 95.25 196 VAL A C 1
ATOM 1555 O O . VAL A 1 196 ? 14.834 -5.841 -10.920 1.00 95.25 196 VAL A O 1
ATOM 1558 N N . ASN A 1 197 ? 16.610 -6.884 -10.017 1.00 94.62 197 ASN A N 1
ATOM 1559 C CA . ASN A 1 197 ? 17.375 -6.932 -11.257 1.00 94.62 197 ASN A CA 1
ATOM 1560 C C . ASN A 1 197 ? 17.195 -8.284 -11.954 1.00 94.62 197 ASN A C 1
ATOM 1562 O O . ASN A 1 197 ? 17.542 -9.337 -11.418 1.00 94.62 197 ASN A O 1
ATOM 1566 N N . LEU A 1 198 ? 16.716 -8.240 -13.194 1.00 94.06 198 LEU A N 1
ATOM 1567 C CA . LEU A 1 198 ? 16.830 -9.325 -14.156 1.00 94.06 198 LEU A CA 1
ATOM 1568 C C . LEU A 1 198 ? 18.070 -9.103 -15.015 1.00 94.06 198 LEU A C 1
ATOM 1570 O O . LEU A 1 198 ? 18.169 -8.117 -15.750 1.00 94.06 198 LEU A O 1
ATOM 1574 N N . LYS A 1 199 ? 18.979 -10.068 -14.988 1.00 93.44 199 LYS A N 1
ATOM 1575 C CA . LYS A 1 199 ? 20.148 -10.103 -15.856 1.00 93.44 199 LYS A CA 1
ATOM 1576 C C . LYS A 1 199 ? 19.970 -11.167 -16.934 1.00 93.44 199 LYS A C 1
ATOM 1578 O O . LYS A 1 199 ? 19.979 -12.361 -16.646 1.00 93.44 199 LYS A O 1
ATOM 1583 N N . LEU A 1 200 ? 19.840 -10.721 -18.181 1.00 90.75 200 LEU A N 1
ATOM 1584 C CA . LEU A 1 200 ? 19.818 -11.577 -19.363 1.00 90.75 200 LEU A CA 1
ATOM 1585 C C . LEU A 1 200 ? 21.218 -11.622 -19.983 1.00 90.75 200 LEU A C 1
ATOM 1587 O O . LEU A 1 200 ? 21.724 -10.609 -20.468 1.00 90.75 200 LEU A O 1
ATOM 1591 N N . THR A 1 201 ? 21.869 -12.783 -19.954 1.00 90.69 201 THR A N 1
ATOM 1592 C CA . THR A 1 201 ? 23.223 -12.971 -20.505 1.00 90.69 201 THR A CA 1
ATOM 1593 C C . THR A 1 201 ? 23.198 -13.511 -21.931 1.00 90.69 201 THR A C 1
ATOM 1595 O O . THR A 1 201 ? 22.281 -14.225 -22.325 1.00 90.69 201 THR A O 1
ATOM 1598 N N . ASP A 1 202 ? 24.204 -13.175 -22.735 1.00 88.06 202 ASP A N 1
ATOM 1599 C CA . ASP A 1 202 ? 24.421 -13.822 -24.027 1.00 88.06 202 ASP A CA 1
ATOM 1600 C C . ASP A 1 202 ? 24.878 -15.288 -23.860 1.00 88.06 202 ASP A C 1
ATOM 1602 O O . ASP A 1 202 ? 25.148 -15.763 -22.755 1.00 88.06 202 ASP A O 1
ATOM 1606 N N . ALA A 1 203 ? 25.018 -16.014 -24.974 1.00 81.81 203 ALA A N 1
ATOM 1607 C CA . ALA A 1 203 ? 25.457 -17.415 -24.973 1.00 81.81 203 ALA A CA 1
ATOM 1608 C C . ALA A 1 203 ? 26.862 -17.641 -24.364 1.00 81.81 203 ALA A C 1
ATOM 1610 O O . ALA A 1 203 ? 27.235 -18.778 -24.076 1.00 81.81 203 ALA A O 1
ATOM 1611 N N . ASN A 1 204 ? 27.653 -16.578 -24.179 1.00 80.31 204 ASN A N 1
ATOM 1612 C CA . ASN A 1 204 ? 28.973 -16.620 -23.555 1.00 80.31 204 ASN A CA 1
ATOM 1613 C C . ASN A 1 204 ? 28.931 -16.229 -22.066 1.00 80.31 204 ASN A C 1
ATOM 1615 O O . ASN A 1 204 ? 29.986 -16.132 -21.439 1.00 80.31 204 ASN A O 1
ATOM 1619 N N . GLY A 1 205 ? 27.741 -16.000 -21.499 1.00 74.50 205 GLY A N 1
ATOM 1620 C CA . GLY A 1 205 ? 27.557 -15.562 -20.116 1.00 74.50 205 GLY A CA 1
ATOM 1621 C C . GLY A 1 205 ? 27.861 -14.079 -19.890 1.00 74.50 205 GLY A C 1
ATOM 1622 O O . GLY A 1 205 ? 27.971 -13.648 -18.743 1.00 74.50 205 GLY A O 1
ATOM 1623 N N . ASN A 1 206 ? 28.004 -13.283 -20.953 1.00 74.50 206 ASN A N 1
ATOM 1624 C CA . ASN A 1 206 ? 28.265 -11.854 -20.847 1.00 74.50 206 ASN A CA 1
ATOM 1625 C C . ASN A 1 206 ? 26.956 -11.070 -20.939 1.00 74.50 206 ASN A C 1
ATOM 1627 O O . ASN A 1 206 ? 26.103 -11.337 -21.781 1.00 74.50 206 ASN A O 1
ATOM 1631 N N . THR A 1 207 ? 26.808 -10.040 -20.117 1.00 66.00 207 THR A N 1
ATOM 1632 C CA . THR A 1 207 ? 25.905 -8.932 -20.451 1.00 66.00 207 THR A CA 1
ATOM 1633 C C . THR A 1 207 ? 26.622 -8.015 -21.433 1.00 66.00 207 THR A C 1
ATOM 1635 O O . THR A 1 207 ? 27.833 -7.834 -21.270 1.00 66.00 207 THR A O 1
ATOM 1638 N N . PRO A 1 208 ? 25.935 -7.384 -22.402 1.00 60.41 208 PRO A N 1
ATOM 1639 C CA . PRO A 1 208 ? 26.550 -6.325 -23.188 1.00 60.41 208 PRO A CA 1
ATOM 1640 C C . PRO A 1 208 ? 27.128 -5.283 -22.222 1.00 60.41 208 PRO A C 1
ATOM 1642 O O . PRO A 1 208 ? 26.389 -4.636 -21.481 1.00 60.41 208 PRO A O 1
ATOM 1645 N N . THR A 1 209 ? 28.452 -5.143 -22.169 1.00 50.94 209 THR A N 1
ATOM 1646 C CA . THR A 1 209 ? 29.053 -3.933 -21.611 1.00 50.94 209 THR A CA 1
ATOM 1647 C C . THR A 1 209 ? 28.760 -2.812 -22.602 1.00 50.94 209 THR A C 1
ATOM 1649 O O . THR A 1 209 ? 29.043 -3.017 -23.787 1.00 50.94 209 THR A O 1
ATOM 1652 N N . PRO A 1 210 ? 28.226 -1.652 -22.176 1.00 50.22 210 PRO A N 1
ATOM 1653 C CA . PRO A 1 210 ? 28.176 -0.481 -23.042 1.00 50.22 210 PRO A CA 1
ATOM 1654 C C . PRO A 1 210 ? 29.575 -0.265 -23.632 1.00 50.22 210 PRO A C 1
ATOM 1656 O O . PRO A 1 210 ? 30.557 -0.239 -22.887 1.00 50.22 210 PRO A O 1
ATOM 1659 N N . ASP A 1 211 ? 29.682 -0.220 -24.961 1.00 41.31 211 ASP A N 1
ATOM 1660 C CA . ASP A 1 211 ? 30.947 -0.005 -25.668 1.00 41.31 211 ASP A CA 1
ATOM 1661 C C . ASP A 1 211 ? 31.615 1.268 -25.120 1.00 41.31 211 ASP A C 1
ATOM 1663 O O . ASP A 1 211 ? 31.023 2.330 -25.243 1.00 41.31 211 ASP A O 1
ATOM 1667 N N . PRO A 1 212 ? 32.829 1.228 -24.544 1.00 38.00 212 PRO A N 1
ATOM 1668 C CA . PRO A 1 212 ? 33.464 2.410 -23.957 1.00 38.00 212 PRO A CA 1
ATOM 1669 C C . PRO A 1 212 ? 33.842 3.505 -24.977 1.00 38.00 212 PRO A C 1
ATOM 1671 O O . PRO A 1 212 ? 34.242 4.596 -24.568 1.00 38.00 212 PRO A O 1
ATOM 1674 N N . SER A 1 213 ? 33.721 3.258 -26.289 1.00 38.44 213 SER A N 1
ATOM 1675 C CA . SER A 1 213 ? 33.800 4.294 -27.336 1.00 38.44 213 SER A CA 1
ATOM 1676 C C . SER A 1 213 ? 32.479 5.054 -27.552 1.00 38.44 213 SER A C 1
ATOM 1678 O O . SER A 1 213 ? 32.457 6.089 -28.221 1.00 38.44 213 SER A O 1
ATOM 1680 N N . ILE A 1 214 ? 31.403 4.588 -26.914 1.00 41.03 214 ILE A N 1
ATOM 1681 C CA . ILE A 1 214 ? 30.097 5.224 -26.780 1.00 41.03 214 ILE A CA 1
ATOM 1682 C C . ILE A 1 214 ? 29.917 5.495 -25.278 1.00 41.03 214 ILE A C 1
ATOM 1684 O O . ILE A 1 214 ? 29.730 4.583 -24.485 1.00 41.03 214 ILE A O 1
ATOM 1688 N N . ASN A 1 215 ? 30.042 6.760 -24.867 1.00 28.94 215 ASN A N 1
ATOM 1689 C CA . ASN A 1 215 ? 29.781 7.241 -23.499 1.00 28.94 215 ASN A CA 1
ATOM 1690 C C . ASN A 1 215 ? 28.632 6.441 -22.832 1.00 28.94 215 ASN A C 1
ATOM 1692 O O . ASN A 1 215 ? 27.630 6.266 -23.528 1.00 28.94 215 ASN A O 1
ATOM 1696 N N . PRO A 1 216 ? 28.734 5.959 -21.567 1.00 37.38 216 PRO A N 1
ATOM 1697 C CA . PRO A 1 216 ? 27.671 5.220 -20.873 1.00 37.38 216 PRO A CA 1
ATOM 1698 C C . PRO A 1 216 ? 26.452 6.124 -20.656 1.00 37.38 216 PRO A C 1
ATOM 1700 O O . PRO A 1 216 ? 26.205 6.663 -19.583 1.00 37.38 216 PRO A O 1
ATOM 1703 N N . ASN A 1 217 ? 25.727 6.339 -21.739 1.00 36.97 217 ASN A N 1
ATOM 1704 C CA . ASN A 1 217 ? 24.442 6.982 -21.815 1.00 36.97 217 ASN A CA 1
ATOM 1705 C C . ASN A 1 217 ? 23.417 5.868 -21.567 1.00 36.97 217 ASN A C 1
ATOM 1707 O O . ASN A 1 217 ? 23.629 4.756 -22.071 1.00 36.97 217 ASN A O 1
ATOM 1711 N N . PRO A 1 218 ? 22.315 6.106 -20.840 1.00 45.78 218 PRO A N 1
ATOM 1712 C CA . PRO A 1 218 ? 21.160 5.227 -20.963 1.00 45.78 218 PRO A CA 1
ATOM 1713 C C . PRO A 1 218 ? 20.888 5.012 -22.460 1.00 45.78 218 PRO A C 1
ATOM 1715 O O . PRO A 1 218 ? 20.979 5.942 -23.265 1.00 45.78 218 PRO A O 1
ATOM 1718 N N . THR A 1 219 ? 20.596 3.776 -22.864 1.00 59.09 219 THR A N 1
ATOM 1719 C CA . THR A 1 219 ? 20.216 3.447 -24.252 1.00 59.09 219 THR A CA 1
ATOM 1720 C C . THR A 1 219 ? 18.967 4.214 -24.706 1.00 59.09 219 THR A C 1
ATOM 1722 O O . THR A 1 219 ? 18.638 4.232 -25.891 1.00 59.09 219 THR A O 1
ATOM 1725 N N . VAL A 1 220 ? 18.304 4.883 -23.765 1.00 74.31 220 VAL A N 1
ATOM 1726 C CA . VAL A 1 220 ? 17.146 5.745 -23.921 1.00 74.31 220 VAL A CA 1
ATOM 1727 C C . VAL A 1 220 ? 17.532 7.180 -23.547 1.00 74.31 220 VAL A C 1
ATOM 1729 O O . VAL A 1 220 ? 17.893 7.466 -22.409 1.00 74.31 220 VAL A O 1
ATOM 1732 N N . GLU A 1 221 ? 17.435 8.106 -24.502 1.00 88.19 221 GLU A N 1
ATOM 1733 C CA . GLU A 1 221 ? 17.532 9.540 -24.217 1.00 88.19 221 GLU A CA 1
ATOM 1734 C C . GLU A 1 221 ? 16.281 9.989 -23.440 1.00 88.19 221 GLU A C 1
A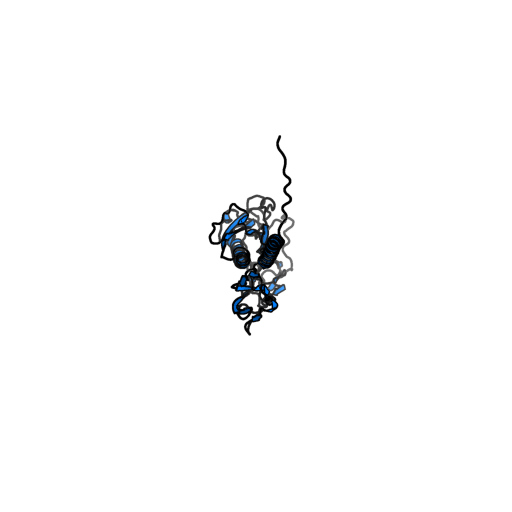TOM 1736 O O . GLU A 1 221 ? 15.154 9.823 -23.918 1.00 88.19 221 GLU A O 1
ATOM 1741 N N . CYS A 1 222 ? 16.465 10.554 -22.243 1.00 92.00 222 CYS A N 1
ATOM 1742 C CA . CYS A 1 222 ? 15.365 11.090 -21.442 1.00 92.00 222 CYS A CA 1
ATOM 1743 C C . CYS A 1 222 ? 14.905 12.446 -22.000 1.00 92.00 222 CYS A C 1
ATOM 1745 O O . CYS A 1 222 ? 15.442 13.497 -21.637 1.00 92.00 222 CYS A O 1
ATOM 1747 N N . LYS A 1 223 ? 13.877 12.442 -22.856 1.00 94.88 223 LYS A N 1
ATOM 1748 C CA . LYS A 1 223 ? 13.337 13.645 -23.521 1.00 94.88 223 LYS A CA 1
ATOM 1749 C C . LYS A 1 223 ? 12.866 14.706 -22.523 1.00 94.88 223 LYS A C 1
ATOM 1751 O O . LYS A 1 223 ? 12.932 15.903 -22.804 1.00 94.88 223 LYS A O 1
ATOM 1756 N N . TYR A 1 224 ? 12.388 14.263 -21.360 1.00 95.69 224 TYR A N 1
ATOM 1757 C CA . TYR A 1 224 ? 11.775 15.107 -20.333 1.00 95.69 224 TYR A CA 1
ATOM 1758 C C . TYR A 1 224 ? 12.669 15.314 -19.104 1.00 95.69 224 TYR A C 1
ATOM 1760 O O . TYR A 1 224 ? 12.212 15.858 -18.101 1.00 95.69 224 TYR A O 1
ATOM 1768 N N . GLY A 1 225 ? 13.952 14.952 -19.199 1.00 94.38 225 GLY A N 1
ATOM 1769 C CA . GLY A 1 225 ? 14.912 14.989 -18.096 1.00 94.38 225 GLY A CA 1
ATOM 1770 C C . GLY A 1 225 ? 14.829 13.758 -17.193 1.00 94.38 225 GLY A C 1
ATOM 1771 O O . GLY A 1 225 ? 14.049 12.839 -17.441 1.00 94.38 225 GLY A O 1
ATOM 1772 N N . ASP A 1 226 ? 15.664 13.732 -16.159 1.00 94.31 226 ASP A N 1
ATOM 1773 C CA . ASP A 1 226 ? 15.754 12.599 -15.237 1.00 94.31 226 ASP A CA 1
ATOM 1774 C C . ASP A 1 226 ? 14.695 12.651 -14.121 1.00 94.31 226 ASP A C 1
ATOM 1776 O O . ASP A 1 226 ? 13.921 13.609 -14.026 1.00 94.31 226 ASP A O 1
ATOM 1780 N N . LEU A 1 227 ? 14.662 11.621 -13.268 1.00 93.06 227 LEU A N 1
ATOM 1781 C CA . LEU A 1 227 ? 13.780 11.561 -12.094 1.00 93.06 227 LEU A CA 1
ATOM 1782 C C . LEU A 1 227 ? 14.255 12.420 -10.917 1.00 93.06 227 LEU A C 1
ATOM 1784 O O . LEU A 1 227 ? 13.640 12.390 -9.853 1.00 93.06 227 LEU A O 1
ATOM 1788 N N . SER A 1 228 ? 15.341 13.184 -11.053 1.00 92.25 228 SER A N 1
ATOM 1789 C CA . SER A 1 228 ? 15.830 13.990 -9.942 1.00 92.25 228 SER A CA 1
ATOM 1790 C C . SER A 1 228 ? 14.900 15.182 -9.706 1.00 92.25 228 SER A C 1
ATOM 1792 O O . SER A 1 228 ? 14.615 15.967 -10.608 1.00 92.25 228 SER A O 1
ATOM 1794 N N . TYR A 1 229 ? 14.436 15.356 -8.472 1.00 90.75 229 TYR A N 1
ATOM 1795 C CA . TYR A 1 229 ? 13.571 16.466 -8.065 1.00 90.75 229 TYR A CA 1
ATOM 1796 C C . TYR A 1 229 ? 14.186 17.225 -6.886 1.00 90.75 229 TYR A C 1
ATOM 1798 O O . TYR A 1 229 ? 15.181 16.798 -6.294 1.00 90.75 229 TYR A O 1
ATOM 1806 N N . ASP A 1 230 ? 13.652 18.409 -6.594 1.00 84.44 230 ASP A N 1
ATOM 1807 C CA . ASP A 1 230 ? 14.089 19.208 -5.452 1.00 84.44 230 ASP A CA 1
ATOM 1808 C C . ASP A 1 230 ? 13.181 18.952 -4.242 1.00 84.44 230 ASP A C 1
ATOM 1810 O O . ASP A 1 230 ? 12.100 19.529 -4.117 1.00 84.44 230 ASP A O 1
ATOM 1814 N N . GLU A 1 231 ? 13.657 18.105 -3.332 1.00 76.50 231 GLU A N 1
ATOM 1815 C CA . GLU A 1 231 ? 13.016 17.784 -2.047 1.00 76.50 231 GLU A CA 1
ATOM 1816 C C . GLU A 1 231 ? 12.787 19.004 -1.135 1.00 76.50 231 GLU A C 1
ATOM 1818 O O . GLU A 1 231 ? 12.107 18.894 -0.122 1.00 76.50 231 GLU A O 1
ATOM 1823 N N . LYS A 1 232 ? 13.372 20.172 -1.434 1.00 69.31 232 LYS A N 1
ATOM 1824 C CA . LYS A 1 232 ? 13.149 21.408 -0.665 1.00 69.31 232 LYS A CA 1
ATOM 1825 C C . LYS A 1 232 ? 12.077 22.298 -1.283 1.00 69.31 232 LYS A C 1
ATOM 1827 O O . LYS A 1 232 ? 11.474 23.090 -0.562 1.00 69.31 232 LYS A O 1
ATOM 1832 N N . ILE A 1 233 ? 11.870 22.211 -2.601 1.00 63.16 233 ILE A N 1
ATOM 1833 C CA . ILE A 1 233 ? 10.795 22.934 -3.306 1.00 63.16 233 ILE A CA 1
ATOM 1834 C C . ILE A 1 233 ? 9.459 22.254 -3.029 1.00 63.16 233 ILE A C 1
ATOM 1836 O O . ILE A 1 233 ? 8.464 22.916 -2.730 1.00 63.16 233 ILE A O 1
ATOM 1840 N N . TYR A 1 234 ? 9.449 20.928 -3.107 1.00 61.75 234 TYR A N 1
ATOM 1841 C CA . TYR A 1 234 ? 8.348 20.119 -2.623 1.00 61.75 234 TYR A CA 1
ATOM 1842 C C . TYR A 1 234 ? 8.617 19.899 -1.149 1.00 61.75 234 TYR A C 1
ATOM 1844 O O . TYR A 1 234 ? 9.417 19.049 -0.806 1.00 61.75 234 TYR A O 1
ATOM 1852 N N . THR A 1 235 ? 7.990 20.676 -0.272 1.00 61.47 235 THR A N 1
ATOM 1853 C CA . THR A 1 235 ? 8.185 20.626 1.189 1.00 61.47 235 THR A CA 1
ATOM 1854 C C . THR A 1 235 ? 7.906 19.235 1.814 1.00 61.47 235 THR A C 1
ATOM 1856 O O . THR A 1 235 ? 7.907 19.104 3.034 1.00 61.47 235 THR A O 1
ATOM 1859 N N . TYR A 1 236 ? 7.597 18.217 1.002 1.00 68.81 236 TYR A N 1
ATOM 1860 C CA . TYR A 1 236 ? 6.846 17.015 1.328 1.00 68.81 236 TYR A CA 1
ATOM 1861 C C . TYR A 1 236 ? 7.382 15.795 0.565 1.00 68.81 236 TYR A C 1
ATOM 1863 O O . TYR A 1 236 ? 7.792 15.945 -0.592 1.00 68.81 236 TYR A O 1
ATOM 1871 N N . PRO A 1 237 ? 7.341 14.592 1.168 1.00 81.12 237 PRO A N 1
ATOM 1872 C CA . PRO A 1 237 ? 7.798 13.371 0.521 1.00 81.12 237 PRO A CA 1
ATOM 1873 C C . PRO A 1 237 ? 6.957 13.050 -0.717 1.00 81.12 237 PRO A C 1
ATOM 1875 O O . PRO A 1 237 ? 5.746 13.290 -0.764 1.00 81.12 237 PRO A O 1
ATOM 1878 N N . ILE A 1 238 ? 7.611 12.478 -1.726 1.00 88.88 238 ILE A N 1
ATOM 1879 C CA . ILE A 1 238 ? 6.909 11.883 -2.855 1.00 88.88 238 ILE A CA 1
ATOM 1880 C C . ILE A 1 238 ? 6.187 10.623 -2.366 1.00 88.88 238 ILE A C 1
ATOM 1882 O O . ILE A 1 238 ? 6.767 9.779 -1.682 1.00 88.88 238 ILE A O 1
ATOM 1886 N N . ALA A 1 239 ? 4.901 10.529 -2.682 1.00 91.12 239 ALA A N 1
ATOM 1887 C CA . ALA A 1 239 ? 4.059 9.412 -2.285 1.00 91.12 239 ALA A CA 1
ATOM 1888 C C . ALA A 1 239 ? 4.135 8.285 -3.320 1.00 91.12 239 ALA A C 1
ATOM 1890 O O . ALA A 1 239 ? 4.156 7.121 -2.961 1.00 91.12 239 ALA A O 1
ATOM 1891 N N . VAL A 1 240 ? 4.222 8.620 -4.608 1.00 92.88 240 VAL A N 1
ATOM 1892 C CA . VAL A 1 240 ? 4.436 7.638 -5.678 1.00 92.88 240 VAL A CA 1
ATOM 1893 C C . VAL A 1 240 ? 5.342 8.213 -6.757 1.00 92.88 240 VAL A C 1
ATOM 1895 O O . VAL A 1 240 ? 5.180 9.369 -7.152 1.00 92.88 240 VAL A O 1
ATOM 1898 N N . ILE A 1 241 ? 6.277 7.400 -7.246 1.00 92.44 241 ILE A N 1
ATOM 1899 C CA . ILE A 1 241 ? 7.065 7.675 -8.453 1.00 92.44 241 ILE A CA 1
ATOM 1900 C C . ILE A 1 241 ? 6.327 7.035 -9.626 1.00 92.44 241 ILE A C 1
ATOM 1902 O O . ILE A 1 241 ? 5.895 5.889 -9.527 1.00 92.44 241 ILE A O 1
ATOM 1906 N N . VAL A 1 242 ? 6.160 7.780 -10.718 1.00 94.31 242 VAL A N 1
ATOM 1907 C CA . VAL A 1 242 ? 5.472 7.283 -11.923 1.00 94.31 242 VAL A CA 1
ATOM 1908 C C . VAL A 1 242 ? 6.371 7.239 -13.153 1.00 94.31 242 VAL A C 1
ATOM 1910 O O . VAL A 1 242 ? 6.017 6.581 -14.126 1.00 94.31 242 VAL A O 1
ATOM 1913 N N . GLY A 1 243 ? 7.524 7.915 -13.123 1.00 91.19 243 GLY A N 1
ATOM 1914 C CA . GLY A 1 243 ? 8.455 7.923 -14.249 1.00 91.19 243 GLY A CA 1
ATOM 1915 C C . GLY A 1 243 ? 9.198 6.599 -14.463 1.00 91.19 243 GLY A C 1
ATOM 1916 O O . GLY A 1 243 ? 9.107 5.665 -13.668 1.00 91.19 243 GLY A O 1
ATOM 1917 N N . ASP A 1 244 ? 9.946 6.531 -15.561 1.00 90.75 244 ASP A N 1
ATOM 1918 C CA . ASP A 1 244 ? 10.685 5.343 -15.984 1.00 90.75 244 ASP A CA 1
ATOM 1919 C C . ASP A 1 244 ? 11.929 5.153 -15.109 1.00 90.75 244 ASP A C 1
ATOM 1921 O O . ASP A 1 244 ? 12.999 5.708 -15.369 1.00 90.75 244 ASP A O 1
ATOM 1925 N N . GLU A 1 245 ? 11.782 4.370 -14.046 1.00 89.31 245 GLU A N 1
ATOM 1926 C CA . GLU A 1 245 ? 12.861 4.069 -13.103 1.00 89.31 245 GLU A CA 1
ATOM 1927 C C . GLU A 1 245 ? 13.967 3.193 -13.694 1.00 89.31 245 GLU A C 1
ATOM 1929 O O . GLU A 1 245 ? 15.108 3.303 -13.250 1.00 89.31 245 GLU A O 1
ATOM 1934 N N . GLN A 1 246 ? 13.673 2.379 -14.717 1.00 87.69 246 GLN A N 1
ATOM 1935 C CA . GLN A 1 246 ? 14.692 1.576 -15.402 1.00 87.69 246 GLN A CA 1
ATOM 1936 C C . GLN A 1 246 ? 15.722 2.484 -16.077 1.00 87.69 246 GLN A C 1
ATOM 1938 O O . GLN A 1 246 ? 16.926 2.260 -15.965 1.00 87.69 246 GLN A O 1
ATOM 1943 N N . ASN A 1 247 ? 15.247 3.507 -16.787 1.00 88.00 247 ASN A N 1
ATOM 1944 C CA . ASN A 1 247 ? 16.112 4.430 -17.523 1.00 88.00 247 ASN A CA 1
ATOM 1945 C C . ASN A 1 247 ? 16.386 5.736 -16.765 1.00 88.00 247 ASN A C 1
ATOM 1947 O O . ASN A 1 247 ? 17.100 6.600 -17.272 1.00 88.00 247 ASN A O 1
ATOM 1951 N N . ASN A 1 248 ? 15.840 5.878 -15.552 1.00 91.88 248 ASN A N 1
ATOM 1952 C CA . ASN A 1 248 ? 15.866 7.102 -14.756 1.00 91.88 248 ASN A CA 1
ATOM 1953 C C . ASN A 1 248 ? 15.327 8.325 -15.530 1.00 91.88 248 ASN A C 1
ATOM 1955 O O . ASN A 1 248 ? 15.872 9.423 -15.424 1.00 91.88 248 ASN A O 1
ATOM 1959 N N . CYS A 1 249 ? 14.260 8.145 -16.313 1.00 93.88 249 CYS A N 1
ATOM 1960 C CA . CYS A 1 249 ? 13.653 9.204 -17.119 1.00 93.88 249 CYS A CA 1
ATOM 1961 C C . CYS A 1 249 ? 12.314 9.657 -16.532 1.00 93.88 249 CYS A C 1
ATOM 1963 O O . CYS A 1 249 ? 11.423 8.849 -16.278 1.00 93.88 249 CYS A O 1
ATOM 1965 N N . ALA A 1 250 ? 12.132 10.967 -16.388 1.00 96.50 250 ALA A N 1
ATOM 1966 C CA . ALA A 1 250 ? 10.828 11.528 -16.067 1.00 96.50 250 ALA A CA 1
ATOM 1967 C C . ALA A 1 250 ? 9.833 11.319 -17.217 1.00 96.50 250 ALA A C 1
ATOM 1969 O O . ALA A 1 250 ? 10.199 11.289 -18.395 1.00 96.50 250 ALA A O 1
ATOM 1970 N N . LEU A 1 251 ? 8.558 11.218 -16.856 1.00 96.88 251 LEU A N 1
ATOM 1971 C CA . LEU A 1 251 ? 7.451 11.194 -17.802 1.00 96.88 251 LEU A CA 1
ATOM 1972 C C . LEU A 1 251 ? 7.265 12.552 -18.469 1.00 96.88 251 LEU A C 1
ATOM 1974 O O . LEU A 1 251 ? 7.605 13.600 -17.907 1.00 96.88 251 LEU A O 1
ATOM 1978 N N . ASN A 1 252 ? 6.610 12.541 -19.627 1.00 96.00 252 ASN A N 1
ATOM 1979 C CA . ASN A 1 252 ? 6.035 13.749 -20.195 1.00 96.00 252 ASN A CA 1
ATOM 1980 C C . ASN A 1 252 ? 5.171 14.468 -19.144 1.00 96.00 252 ASN A C 1
ATOM 1982 O O . ASN A 1 252 ? 4.191 13.921 -18.637 1.00 96.00 252 ASN A O 1
ATOM 1986 N N . ARG A 1 253 ? 5.527 15.720 -18.833 1.00 95.69 253 ARG A N 1
ATOM 1987 C CA . ARG A 1 253 ? 4.820 16.544 -17.846 1.00 95.69 253 ARG A CA 1
ATOM 1988 C C . ARG A 1 253 ? 3.338 16.710 -18.168 1.00 95.69 253 ARG A C 1
ATOM 1990 O O . ARG A 1 253 ? 2.542 16.820 -17.243 1.00 95.69 253 ARG A O 1
ATOM 1997 N N . ASP A 1 254 ? 2.964 16.714 -19.443 1.00 95.81 254 ASP A N 1
ATOM 1998 C CA . ASP A 1 254 ? 1.575 16.911 -19.869 1.00 95.81 254 ASP A CA 1
ATOM 1999 C C . ASP A 1 254 ? 0.660 15.729 -19.498 1.00 95.81 254 ASP A C 1
ATOM 2001 O O . ASP A 1 254 ? -0.549 15.830 -19.649 1.00 95.81 254 ASP A O 1
ATOM 2005 N N . LEU A 1 255 ? 1.215 14.629 -18.974 1.00 96.12 255 LEU A N 1
ATOM 2006 C CA . LEU A 1 255 ? 0.463 13.475 -18.475 1.00 96.12 255 LEU A CA 1
ATOM 2007 C C . LEU A 1 255 ? 0.086 13.579 -16.987 1.00 96.12 255 LEU A C 1
ATOM 2009 O O . LEU A 1 255 ? -0.440 12.624 -16.422 1.00 96.12 255 LEU A O 1
ATOM 2013 N N . TRP A 1 256 ? 0.357 14.707 -16.326 1.00 94.94 256 TRP A N 1
ATOM 2014 C CA . TRP A 1 256 ? 0.126 14.862 -14.884 1.00 94.94 256 TRP A CA 1
ATOM 2015 C C . TRP A 1 256 ? -1.343 14.693 -14.454 1.00 94.94 256 TRP A C 1
ATOM 2017 O O . TRP A 1 256 ? -1.591 14.353 -13.294 1.00 94.94 256 TRP A O 1
ATOM 2027 N N . ASP A 1 257 ? -2.306 14.917 -15.349 1.00 94.88 257 ASP A N 1
ATOM 2028 C CA . ASP A 1 257 ? -3.748 14.747 -15.130 1.00 94.88 257 ASP A CA 1
ATOM 2029 C C . ASP A 1 257 ? -4.340 13.512 -15.827 1.00 94.88 257 ASP A C 1
ATOM 2031 O O . ASP A 1 257 ? -5.555 13.333 -15.844 1.00 94.88 257 ASP A O 1
ATOM 2035 N N . ASN A 1 258 ? -3.494 12.639 -16.378 1.00 96.06 258 ASN A N 1
ATOM 2036 C CA . ASN A 1 258 ? -3.937 11.405 -17.009 1.00 96.06 258 ASN A CA 1
ATOM 2037 C C . ASN A 1 258 ? -4.364 10.361 -15.959 1.00 96.06 258 ASN A C 1
ATOM 2039 O O . ASN A 1 258 ? -3.588 10.028 -15.064 1.00 96.06 258 ASN A O 1
ATOM 2043 N N . ASP A 1 259 ? -5.567 9.797 -16.114 1.00 94.81 259 ASP A N 1
ATOM 2044 C CA . ASP A 1 259 ? -6.150 8.829 -15.170 1.00 94.81 259 ASP A CA 1
ATOM 2045 C C . ASP A 1 259 ? -5.264 7.587 -14.943 1.00 94.81 259 ASP A C 1
ATOM 2047 O O . ASP A 1 259 ? -5.091 7.151 -13.803 1.00 94.81 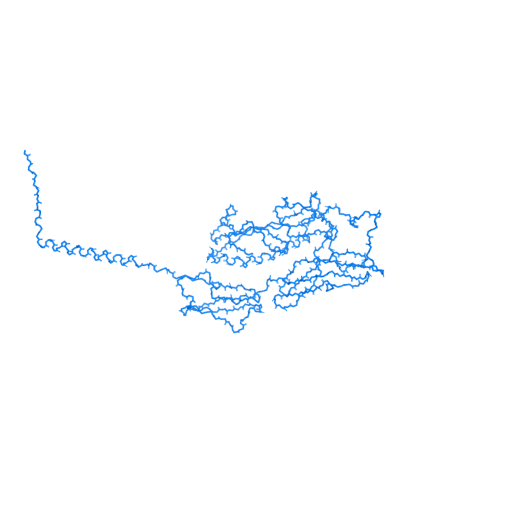259 ASP A O 1
ATOM 2051 N N . ASP A 1 260 ? -4.650 7.039 -15.998 1.00 94.38 260 ASP A N 1
ATOM 2052 C CA . ASP A 1 260 ? -3.796 5.845 -15.900 1.00 94.38 260 ASP A CA 1
ATOM 2053 C C . ASP A 1 260 ? -2.449 6.141 -15.221 1.00 94.38 260 ASP A C 1
ATOM 2055 O O . ASP A 1 260 ? -1.861 5.256 -14.593 1.00 94.38 260 ASP A O 1
ATOM 2059 N N . VAL A 1 261 ? -1.951 7.376 -15.342 1.00 95.44 261 VAL A N 1
ATOM 2060 C CA . VAL A 1 261 ? -0.739 7.855 -14.654 1.00 95.44 261 VAL A CA 1
ATOM 2061 C C . VAL A 1 261 ? -1.038 8.195 -13.193 1.00 95.44 261 VAL A C 1
ATOM 2063 O O . VAL A 1 261 ? -0.203 7.958 -12.323 1.00 95.44 261 VAL A O 1
ATOM 2066 N N . GLN A 1 262 ? -2.238 8.696 -12.893 1.00 94.62 262 GLN A N 1
ATOM 2067 C CA . GLN A 1 262 ? -2.674 8.992 -11.527 1.00 94.62 262 GLN A CA 1
ATOM 2068 C C . GLN A 1 262 ? -3.129 7.756 -10.745 1.00 94.62 262 GLN A C 1
ATOM 2070 O O . GLN A 1 262 ? -3.196 7.804 -9.515 1.00 94.62 262 GLN A O 1
ATOM 2075 N N . LYS A 1 263 ? -3.431 6.642 -11.417 1.00 93.81 263 LYS A N 1
ATOM 2076 C CA . LYS A 1 263 ? -3.950 5.429 -10.774 1.00 93.81 263 LYS A CA 1
ATOM 2077 C C . LYS A 1 263 ? -3.170 5.013 -9.506 1.00 93.81 263 LYS A C 1
ATOM 2079 O O . LYS A 1 263 ? -3.833 4.858 -8.478 1.00 93.81 263 LYS A O 1
ATOM 2084 N N . PRO A 1 264 ? -1.820 4.950 -9.490 1.00 92.69 264 PRO A N 1
ATOM 2085 C CA . PRO A 1 264 ? -1.070 4.589 -8.282 1.00 92.69 264 PRO A CA 1
ATOM 2086 C C . PRO A 1 264 ? -1.321 5.523 -7.092 1.00 92.69 264 PRO A C 1
ATOM 2088 O O . PRO A 1 264 ? -1.515 5.062 -5.968 1.00 92.69 264 PRO A O 1
ATOM 2091 N N . VAL A 1 265 ? -1.364 6.845 -7.319 1.00 93.25 265 VAL A N 1
ATOM 2092 C CA . VAL A 1 265 ? -1.597 7.811 -6.231 1.00 93.25 265 VAL A CA 1
ATOM 2093 C C . VAL A 1 265 ? -3.037 7.748 -5.720 1.00 93.25 265 VAL A C 1
ATOM 2095 O O . VAL A 1 265 ? -3.291 7.900 -4.524 1.00 93.25 265 VAL A O 1
ATOM 2098 N N . VAL A 1 266 ? -3.990 7.486 -6.617 1.00 92.06 266 VAL A N 1
ATOM 2099 C CA . VAL A 1 266 ? -5.410 7.350 -6.277 1.00 92.06 266 VAL A CA 1
ATOM 2100 C C . VAL A 1 266 ? -5.662 6.087 -5.452 1.00 92.06 266 VAL A C 1
ATOM 2102 O O . VAL A 1 266 ? -6.450 6.128 -4.506 1.00 92.06 266 VAL A O 1
ATOM 2105 N N . GLU A 1 267 ? -5.013 4.971 -5.779 1.00 90.12 267 GLU A N 1
ATOM 2106 C CA . GLU A 1 267 ? -5.129 3.720 -5.018 1.00 90.12 267 GLU A CA 1
ATOM 2107 C C . GLU A 1 267 ? -4.489 3.832 -3.633 1.00 90.12 267 GLU A C 1
ATOM 2109 O O . GLU A 1 267 ? -5.133 3.481 -2.640 1.00 90.12 267 GLU A O 1
ATOM 2114 N N . LEU A 1 268 ? -3.292 4.427 -3.548 1.00 89.62 268 LEU A N 1
ATOM 2115 C CA . LEU A 1 268 ? -2.634 4.745 -2.278 1.00 89.62 268 LEU A CA 1
ATOM 2116 C C . LEU A 1 268 ? -3.555 5.561 -1.361 1.00 89.62 268 LEU A C 1
ATOM 2118 O O . LEU A 1 268 ? -3.722 5.242 -0.183 1.00 89.62 268 LEU A O 1
ATOM 2122 N N . TYR A 1 269 ? -4.199 6.585 -1.921 1.00 86.62 269 TYR A N 1
ATOM 2123 C CA . TYR A 1 269 ? -5.163 7.400 -1.194 1.00 86.62 269 TYR A CA 1
ATOM 2124 C C . TYR A 1 269 ? -6.381 6.606 -0.712 1.00 86.62 269 TYR A C 1
ATOM 2126 O O . TYR A 1 269 ? -6.770 6.730 0.449 1.00 86.62 269 TYR A O 1
ATOM 2134 N N . LYS A 1 270 ? -7.014 5.813 -1.585 1.00 87.81 270 LYS A N 1
ATOM 2135 C CA . LYS A 1 270 ? -8.211 5.043 -1.211 1.00 87.81 270 LYS A CA 1
ATOM 2136 C C . LYS A 1 270 ? -7.921 4.118 -0.033 1.00 87.81 270 LYS A C 1
ATOM 2138 O O . LYS A 1 270 ? -8.727 4.048 0.889 1.00 87.81 270 LYS A O 1
ATOM 2143 N N . ARG A 1 271 ? -6.753 3.474 -0.039 1.00 85.00 271 ARG A N 1
ATOM 2144 C CA . ARG A 1 271 ? -6.289 2.626 1.062 1.00 85.00 271 ARG A CA 1
ATOM 2145 C C . ARG A 1 271 ? -6.119 3.420 2.359 1.00 85.00 271 ARG A C 1
ATOM 2147 O O . ARG A 1 271 ? -6.604 2.987 3.399 1.00 85.00 271 ARG A O 1
ATOM 2154 N N . ASP A 1 272 ? -5.505 4.603 2.303 1.00 87.31 272 ASP A N 1
ATOM 2155 C CA . ASP A 1 272 ? -5.384 5.480 3.478 1.00 87.31 272 ASP A CA 1
ATOM 2156 C C . ASP A 1 272 ? -6.752 5.912 4.031 1.00 87.31 272 ASP A C 1
ATOM 2158 O O . ASP A 1 272 ? -6.965 5.918 5.244 1.00 87.31 272 ASP A O 1
ATOM 2162 N N . LEU A 1 273 ? -7.708 6.223 3.150 1.00 83.06 273 LEU A N 1
ATOM 2163 C CA . LEU A 1 273 ? -9.057 6.627 3.542 1.00 83.06 273 LEU A CA 1
ATOM 2164 C C . LEU A 1 273 ? -9.812 5.518 4.284 1.00 83.06 273 LEU A C 1
ATOM 2166 O O . LEU A 1 273 ? -10.537 5.814 5.235 1.00 83.06 273 LEU A O 1
ATOM 2170 N N . GLU A 1 274 ? -9.667 4.260 3.868 1.00 80.19 274 GLU A N 1
ATOM 2171 C CA . GLU A 1 274 ? -10.266 3.136 4.594 1.00 80.19 274 GLU A CA 1
ATOM 2172 C C . GLU A 1 274 ? -9.656 3.000 5.996 1.00 80.19 274 GLU A C 1
ATOM 2174 O O . GLU A 1 274 ? -10.405 2.927 6.972 1.00 80.19 274 GLU A O 1
ATOM 2179 N N . LYS A 1 275 ? -8.327 3.118 6.129 1.00 78.88 275 LYS A N 1
ATOM 2180 C CA . LYS A 1 275 ? -7.640 3.112 7.437 1.00 78.88 275 LYS A CA 1
ATOM 2181 C C . LYS A 1 275 ? -8.112 4.246 8.343 1.00 78.88 275 LYS A C 1
ATOM 2183 O O . LYS A 1 275 ? -8.383 4.041 9.526 1.00 78.88 275 LYS A O 1
ATOM 2188 N N . LEU A 1 276 ? -8.307 5.438 7.776 1.00 79.44 276 LEU A N 1
ATOM 2189 C CA . LEU A 1 276 ? -8.838 6.581 8.514 1.00 79.44 276 LEU A CA 1
ATOM 2190 C C . LEU A 1 276 ? -10.228 6.344 9.097 1.00 79.44 276 LEU A C 1
ATOM 2192 O O . LEU A 1 276 ? -10.517 6.886 10.160 1.00 79.44 276 LEU A O 1
ATOM 2196 N N . LYS A 1 277 ? -11.110 5.575 8.444 1.00 72.81 277 LYS A N 1
ATOM 2197 C CA . LYS A 1 277 ? -12.441 5.286 9.012 1.00 72.81 277 LYS A CA 1
ATOM 2198 C C . LYS A 1 277 ? -12.314 4.579 10.362 1.00 72.81 277 LYS A C 1
ATOM 2200 O O . LYS A 1 277 ? -13.030 4.933 11.299 1.00 72.81 277 LYS A O 1
ATOM 2205 N N . THR A 1 278 ? -11.372 3.646 10.472 1.00 68.56 278 THR A N 1
ATOM 2206 C CA . THR A 1 278 ? -11.062 2.936 11.718 1.00 68.56 278 THR A CA 1
ATOM 2207 C C . THR A 1 278 ? -10.503 3.887 12.778 1.00 68.56 278 THR A C 1
ATOM 2209 O O . THR A 1 278 ? -10.945 3.863 13.929 1.00 68.56 278 THR A O 1
ATOM 2212 N N . ASP A 1 279 ? -9.593 4.789 12.400 1.00 71.62 279 ASP A N 1
ATOM 2213 C CA . ASP A 1 279 ? -9.038 5.790 13.324 1.00 71.62 279 ASP A CA 1
ATOM 2214 C C . ASP A 1 279 ? -10.085 6.809 13.792 1.00 71.62 279 ASP A C 1
ATOM 2216 O O . ASP A 1 279 ? -10.111 7.207 14.961 1.00 71.62 279 ASP A O 1
ATOM 2220 N N . PHE A 1 280 ? -10.991 7.212 12.901 1.00 69.75 280 PHE A N 1
ATOM 2221 C CA . PHE A 1 280 ? -12.053 8.157 13.216 1.00 69.75 280 PHE A CA 1
ATOM 2222 C C . PHE A 1 280 ? -13.034 7.617 14.251 1.00 69.75 280 PHE A C 1
ATOM 2224 O O . PHE A 1 280 ? -13.453 8.393 15.109 1.00 69.75 280 PHE A O 1
ATOM 2231 N N . ASN A 1 281 ? -13.356 6.319 14.232 1.00 63.81 281 ASN A N 1
ATOM 2232 C CA . ASN A 1 281 ? -14.218 5.711 15.252 1.00 63.81 281 ASN A CA 1
ATOM 2233 C C . ASN A 1 281 ? -13.675 5.989 16.667 1.00 63.81 281 ASN A C 1
ATOM 2235 O O . ASN A 1 281 ? -14.386 6.558 17.501 1.00 63.81 281 ASN A O 1
ATOM 2239 N N . LYS A 1 282 ? -12.369 5.772 16.881 1.00 64.31 282 LYS A N 1
ATOM 2240 C CA . LYS A 1 282 ? -11.686 6.040 18.161 1.00 64.31 282 LYS A CA 1
ATOM 2241 C C . LYS A 1 282 ? -11.787 7.513 18.598 1.00 64.31 282 LYS A C 1
ATOM 2243 O O . LYS A 1 282 ? -11.947 7.815 19.784 1.00 64.31 282 LYS A O 1
ATOM 2248 N N . ILE A 1 283 ? -11.720 8.456 17.654 1.00 64.88 283 ILE A N 1
ATOM 2249 C CA . ILE A 1 283 ? -11.812 9.903 17.935 1.00 64.88 283 ILE A CA 1
ATOM 2250 C C . ILE A 1 283 ? -13.252 10.338 18.213 1.00 64.88 283 ILE A C 1
ATOM 2252 O O . ILE A 1 283 ? -13.503 11.141 19.120 1.00 64.88 283 ILE A O 1
ATOM 2256 N N . TYR A 1 284 ? -14.214 9.833 17.438 1.00 63.47 284 TYR A N 1
ATOM 2257 C CA . TYR A 1 284 ? -15.626 10.152 17.621 1.00 63.47 284 TYR A CA 1
ATOM 2258 C C . TYR A 1 284 ? -16.096 9.770 19.014 1.00 63.47 284 TYR A C 1
ATOM 2260 O O . TYR A 1 284 ? -16.812 10.530 19.656 1.00 63.47 284 TYR A O 1
ATOM 2268 N N . GLU A 1 285 ? -15.647 8.636 19.527 1.00 55.31 285 GLU A N 1
ATOM 2269 C CA . GLU A 1 285 ? -16.163 8.101 20.780 1.00 55.31 285 GLU A CA 1
ATOM 2270 C C . GLU A 1 285 ? -15.522 8.750 22.017 1.00 55.31 285 GLU A C 1
ATOM 2272 O O . GLU A 1 285 ? -16.160 8.806 23.070 1.00 55.31 285 GLU A O 1
ATOM 2277 N N . THR A 1 286 ? -14.327 9.338 21.879 1.00 60.12 286 THR A N 1
ATOM 2278 C CA . THR A 1 286 ? -13.626 10.063 22.955 1.00 60.12 286 THR A CA 1
ATOM 2279 C C . THR A 1 286 ? -13.964 11.555 23.002 1.00 60.12 286 THR A C 1
ATOM 2281 O O . THR A 1 286 ? -14.204 12.096 24.084 1.00 60.12 286 THR A O 1
ATOM 2284 N N . LYS A 1 287 ? -14.019 12.239 21.849 1.00 65.31 287 LYS A N 1
ATOM 2285 C CA . LYS A 1 287 ? -14.195 13.704 21.784 1.00 65.31 287 LYS A CA 1
ATOM 2286 C C . LYS A 1 287 ? -15.581 14.149 21.323 1.00 65.31 287 LYS A C 1
ATOM 2288 O O . LYS A 1 287 ? -16.076 15.170 21.796 1.00 65.31 287 LYS A O 1
ATOM 2293 N N . TYR A 1 288 ? -16.231 13.384 20.449 1.00 68.81 288 TYR A N 1
ATOM 2294 C CA . TYR A 1 288 ? -17.541 13.725 19.882 1.00 68.81 288 TYR A CA 1
ATOM 2295 C C . TYR A 1 288 ? -18.586 12.645 20.197 1.00 68.81 288 TYR A C 1
ATOM 2297 O O . TYR A 1 288 ? -19.214 12.096 19.289 1.00 68.81 288 TYR A O 1
ATOM 2305 N N . PRO A 1 289 ? -18.828 12.320 21.481 1.00 60.25 289 PRO A N 1
ATOM 2306 C CA . PRO A 1 289 ? -19.521 11.095 21.882 1.00 60.25 289 PRO A CA 1
ATOM 2307 C C . PRO A 1 289 ? -21.042 11.124 21.628 1.00 60.25 289 PRO A C 1
ATOM 2309 O O . PRO A 1 289 ? -21.765 10.240 22.092 1.00 60.25 289 PRO A O 1
ATOM 2312 N N . ASN A 1 290 ? -21.522 12.169 20.949 1.00 62.62 290 ASN A N 1
ATOM 2313 C CA . ASN A 1 290 ? -22.886 12.353 20.453 1.00 62.62 290 ASN A CA 1
ATOM 2314 C C . ASN A 1 290 ? -22.921 12.413 18.907 1.00 62.62 290 ASN A C 1
ATOM 2316 O O . ASN A 1 290 ? -23.910 12.862 18.332 1.00 62.62 290 ASN A O 1
ATOM 2320 N N . GLY A 1 291 ? -21.840 11.982 18.249 1.00 61.41 291 GLY A N 1
ATOM 2321 C CA . GLY A 1 291 ? -21.634 12.055 16.808 1.00 61.41 291 GLY A CA 1
ATOM 2322 C C . GLY A 1 291 ? -20.808 13.272 16.390 1.00 61.41 291 GLY A C 1
ATOM 2323 O O . GLY A 1 291 ? -20.904 14.354 16.980 1.00 61.41 291 GLY A O 1
ATOM 2324 N N . ALA A 1 292 ? -20.024 13.096 15.330 1.00 69.88 292 ALA A N 1
ATOM 2325 C CA . ALA A 1 292 ? -19.253 14.154 14.694 1.00 69.88 292 ALA A CA 1
ATOM 2326 C C . ALA A 1 292 ? -19.533 14.196 13.191 1.00 69.88 292 ALA A C 1
ATOM 2328 O O . ALA A 1 292 ? -19.853 13.181 12.573 1.00 69.88 292 ALA A O 1
ATOM 2329 N N . HIS A 1 293 ? -19.378 15.376 12.603 1.00 73.69 293 HIS A N 1
ATOM 2330 C CA . HIS A 1 293 ? -19.237 15.524 11.164 1.00 73.69 293 HIS A CA 1
ATOM 2331 C C . HIS A 1 293 ? -17.748 15.652 10.841 1.00 73.69 293 HIS A C 1
ATOM 2333 O O . HIS A 1 293 ? -17.046 16.418 11.503 1.00 73.69 293 HIS A O 1
ATOM 2339 N N . THR A 1 294 ? -17.266 14.914 9.840 1.00 78.00 294 THR A N 1
ATOM 2340 C CA . THR A 1 294 ? -15.893 15.032 9.339 1.00 78.00 294 THR A CA 1
ATOM 2341 C C . THR A 1 294 ? -15.836 15.628 7.957 1.00 78.00 294 THR A C 1
ATOM 2343 O O . THR A 1 294 ? -16.722 15.455 7.122 1.00 78.00 294 THR A O 1
ATOM 2346 N N . TYR A 1 295 ? -14.731 16.316 7.717 1.00 82.56 295 TYR A N 1
ATOM 2347 C CA . TYR A 1 295 ? -14.357 16.788 6.406 1.00 82.56 295 TYR A CA 1
ATOM 2348 C C . TYR A 1 295 ? -12.904 16.422 6.144 1.00 82.56 295 TYR A C 1
ATOM 2350 O O . TYR A 1 295 ? -12.018 16.733 6.940 1.00 82.56 295 TYR A O 1
ATOM 2358 N N . ILE A 1 296 ? -12.684 15.774 5.008 1.00 85.38 296 ILE A N 1
ATOM 2359 C CA . ILE A 1 296 ? -11.365 15.384 4.530 1.00 85.38 296 ILE A CA 1
ATOM 2360 C C . ILE A 1 296 ? -11.039 16.322 3.379 1.00 85.38 296 ILE A C 1
ATOM 2362 O O . ILE A 1 296 ? -11.730 16.338 2.361 1.00 85.38 296 ILE A O 1
ATOM 2366 N N . TYR A 1 297 ? -10.019 17.150 3.570 1.00 86.56 297 TYR A N 1
ATOM 2367 C CA . TYR A 1 297 ? -9.388 17.859 2.472 1.00 86.56 297 TYR A CA 1
ATOM 2368 C C . TYR A 1 297 ? -8.201 17.040 2.004 1.00 86.56 297 TYR A C 1
ATOM 2370 O O . TYR A 1 297 ? -7.357 16.647 2.809 1.00 86.56 297 TYR A O 1
ATOM 2378 N N . GLN A 1 298 ? -8.132 16.835 0.701 1.00 82.75 298 GLN A N 1
ATOM 2379 C CA . GLN A 1 298 ? -7.045 16.120 0.077 1.00 82.75 298 GLN A CA 1
ATOM 2380 C C . GLN A 1 298 ? -6.601 16.873 -1.166 1.00 82.75 298 GLN A C 1
ATOM 2382 O O . GLN A 1 298 ? -7.423 17.413 -1.907 1.00 82.75 298 GLN A O 1
ATOM 2387 N N . ASP A 1 299 ? -5.294 16.879 -1.375 1.00 86.12 299 ASP A N 1
ATOM 2388 C CA . ASP A 1 299 ? -4.662 17.404 -2.571 1.00 86.12 299 ASP A CA 1
ATOM 2389 C C . ASP A 1 299 ? -3.478 16.500 -2.921 1.00 86.12 299 ASP A C 1
ATOM 2391 O O . ASP A 1 299 ? -2.634 16.235 -2.061 1.00 86.12 299 ASP A O 1
ATOM 2395 N N . PHE A 1 300 ? -3.417 16.000 -4.153 1.00 86.31 300 PHE A N 1
ATOM 2396 C CA . PHE A 1 300 ? -2.217 15.346 -4.662 1.00 86.31 300 PHE A CA 1
ATOM 2397 C C . PHE A 1 300 ? -1.572 16.236 -5.715 1.00 86.31 300 PHE A C 1
ATOM 2399 O O . PHE A 1 300 ? -2.199 16.665 -6.681 1.00 86.31 300 PHE A O 1
ATOM 2406 N N . LYS A 1 301 ? -0.298 16.549 -5.499 1.00 90.00 301 LYS A N 1
ATOM 2407 C CA . LYS A 1 301 ? 0.446 17.522 -6.294 1.00 90.00 301 LYS A CA 1
ATOM 2408 C C . LYS A 1 301 ? 1.447 16.809 -7.173 1.00 90.00 301 LYS A C 1
ATOM 2410 O O . LYS A 1 301 ? 2.225 15.995 -6.678 1.00 90.00 301 LYS A O 1
ATOM 2415 N N . ALA A 1 302 ? 1.457 17.168 -8.451 1.00 93.69 302 ALA A N 1
ATOM 2416 C CA . ALA A 1 302 ? 2.489 16.737 -9.377 1.00 93.69 302 ALA A CA 1
ATOM 2417 C C . ALA A 1 302 ? 3.868 17.216 -8.896 1.00 93.69 302 ALA A C 1
ATOM 2419 O O . ALA A 1 302 ? 4.080 18.403 -8.623 1.00 93.69 302 ALA A O 1
ATOM 2420 N N . VAL A 1 303 ? 4.799 16.274 -8.808 1.00 94.12 303 VAL A N 1
ATOM 2421 C CA . VAL A 1 303 ? 6.210 16.500 -8.508 1.00 94.12 303 VAL A CA 1
ATOM 2422 C C . VAL A 1 303 ? 6.959 16.458 -9.828 1.00 94.12 303 VAL A C 1
ATOM 2424 O O . VAL A 1 303 ? 6.935 15.454 -10.539 1.00 94.12 303 VAL A O 1
ATOM 2427 N N . LEU A 1 304 ? 7.592 17.570 -10.174 1.00 94.75 304 LEU A N 1
ATOM 2428 C CA . LEU A 1 304 ? 8.341 17.745 -11.409 1.00 94.75 304 LEU A CA 1
ATOM 2429 C C . LEU A 1 304 ? 9.833 17.620 -11.115 1.00 94.75 304 LEU A C 1
ATOM 2431 O O . LEU A 1 304 ? 10.289 17.856 -9.993 1.00 94.75 304 LEU A O 1
ATOM 2435 N N . ASN A 1 305 ? 10.598 17.249 -12.133 1.00 94.25 305 ASN A N 1
ATOM 2436 C CA . ASN A 1 305 ? 12.043 17.155 -11.993 1.00 94.25 305 ASN A CA 1
ATOM 2437 C C . ASN A 1 305 ? 12.689 18.537 -11.808 1.00 94.25 305 ASN A C 1
ATOM 2439 O O . ASN A 1 305 ? 12.052 19.575 -11.997 1.00 94.25 305 ASN A O 1
ATOM 2443 N N . LYS A 1 306 ? 13.976 18.573 -11.448 1.00 92.38 306 LYS A N 1
ATOM 2444 C CA . LYS A 1 306 ? 14.721 19.819 -11.165 1.00 92.38 306 LYS A CA 1
ATOM 2445 C C . LYS A 1 306 ? 14.708 20.809 -12.326 1.00 92.38 306 LYS A C 1
ATOM 2447 O O . LYS A 1 306 ? 14.754 22.017 -12.112 1.00 92.38 306 LYS A O 1
ATOM 2452 N N . GLU A 1 307 ? 14.640 20.302 -13.552 1.00 91.69 307 GLU A N 1
ATOM 2453 C CA . GLU A 1 307 ? 14.563 21.120 -14.764 1.00 91.69 307 GLU A CA 1
ATOM 2454 C C . GLU A 1 307 ? 13.147 21.624 -15.070 1.00 91.69 307 GLU A C 1
ATOM 2456 O O . GLU A 1 307 ? 12.963 22.415 -15.997 1.00 91.69 307 GLU A O 1
ATOM 2461 N N . ASN A 1 308 ? 12.147 21.183 -14.302 1.00 92.50 308 ASN A N 1
ATOM 2462 C CA . ASN A 1 308 ? 10.733 21.489 -14.480 1.00 92.50 308 ASN A CA 1
ATOM 2463 C C . ASN A 1 308 ? 10.184 21.055 -15.857 1.00 92.50 308 ASN A C 1
ATOM 2465 O O . ASN A 1 308 ? 9.250 21.665 -16.391 1.00 92.50 308 ASN A O 1
ATOM 2469 N N . LYS A 1 309 ? 10.789 20.021 -16.457 1.00 94.56 309 LYS A N 1
ATOM 2470 C CA . LYS A 1 309 ? 10.485 19.513 -17.806 1.00 94.56 309 LYS A CA 1
ATOM 2471 C C . LYS A 1 309 ? 9.624 18.258 -17.800 1.00 94.56 309 LYS A C 1
ATOM 2473 O O . LYS A 1 309 ? 8.820 18.094 -18.714 1.00 94.56 309 LYS A O 1
ATOM 2478 N N . GLY A 1 310 ? 9.792 17.404 -16.797 1.00 96.56 310 GLY A N 1
ATOM 2479 C CA . GLY A 1 310 ? 9.142 16.101 -16.725 1.00 96.56 310 GLY A CA 1
ATOM 2480 C C . GLY A 1 310 ? 8.454 15.863 -15.390 1.00 96.56 310 GLY A C 1
ATOM 2481 O O . GLY A 1 310 ? 8.806 16.473 -14.377 1.00 96.56 310 GLY A O 1
ATOM 2482 N N . LEU A 1 311 ? 7.462 14.979 -15.414 1.00 96.75 311 LEU A N 1
ATOM 2483 C CA . LEU A 1 311 ? 6.752 14.483 -14.242 1.00 96.75 311 LEU A CA 1
ATOM 2484 C C . LEU A 1 311 ? 7.546 13.338 -13.606 1.00 96.75 311 LEU A C 1
ATOM 2486 O O . LEU A 1 311 ? 7.858 12.346 -14.261 1.00 96.75 311 LEU A O 1
ATOM 2490 N N . VAL A 1 312 ? 7.849 13.474 -12.320 1.00 95.31 312 VAL A N 1
ATOM 2491 C CA . VAL A 1 312 ? 8.506 12.433 -11.518 1.00 95.31 312 VAL A CA 1
ATOM 2492 C C . VAL A 1 312 ? 7.465 11.570 -10.815 1.00 95.31 312 VAL A C 1
ATOM 2494 O O . VAL A 1 312 ? 7.580 10.346 -10.790 1.00 95.31 312 VAL A O 1
ATOM 2497 N N . GLY A 1 313 ? 6.426 12.199 -10.267 1.00 94.75 313 GLY A N 1
ATOM 2498 C CA . GLY A 1 313 ? 5.394 11.503 -9.514 1.00 94.75 313 GLY A CA 1
ATOM 2499 C C . GLY A 1 313 ? 4.449 12.444 -8.788 1.00 94.75 313 GLY A C 1
ATOM 2500 O O . GLY A 1 313 ? 4.238 13.575 -9.228 1.00 94.75 313 GLY A O 1
ATOM 2501 N N . TYR A 1 314 ? 3.888 11.985 -7.673 1.00 94.38 314 TYR A N 1
ATOM 2502 C CA . TYR A 1 314 ? 2.890 12.736 -6.915 1.00 94.38 314 TYR A CA 1
ATOM 2503 C C . TYR A 1 314 ? 3.194 12.723 -5.421 1.00 94.38 314 TYR A C 1
ATOM 2505 O O . TYR A 1 314 ? 3.553 11.693 -4.857 1.00 94.38 314 TYR A O 1
ATOM 2513 N N . ALA A 1 315 ? 3.001 13.868 -4.773 1.00 92.88 315 ALA A N 1
ATOM 2514 C CA . ALA A 1 315 ? 2.943 13.983 -3.320 1.00 92.88 315 ALA A CA 1
ATOM 2515 C C . ALA A 1 315 ? 1.476 14.046 -2.888 1.00 92.88 315 ALA A C 1
ATOM 2517 O O . ALA A 1 315 ? 0.694 14.747 -3.529 1.00 92.88 315 ALA A O 1
ATOM 2518 N N . VAL A 1 316 ? 1.100 13.362 -1.806 1.00 92.44 316 VAL A N 1
ATOM 2519 C CA . VAL A 1 316 ? -0.276 13.386 -1.281 1.00 92.44 316 VAL A CA 1
ATOM 2520 C C . VAL A 1 316 ? -0.308 14.120 0.039 1.00 92.44 316 VAL A C 1
ATOM 2522 O O . VAL A 1 316 ? 0.430 13.788 0.962 1.00 92.44 316 VAL A O 1
ATOM 2525 N N . TYR A 1 317 ? -1.206 15.090 0.127 1.00 90.56 317 TYR A N 1
ATOM 2526 C CA . TYR A 1 317 ? -1.449 15.889 1.308 1.00 90.56 317 TYR A CA 1
ATOM 2527 C C . TYR A 1 317 ? -2.867 15.683 1.810 1.00 90.56 317 TYR A C 1
ATOM 2529 O O . TYR A 1 317 ? -3.825 15.777 1.036 1.00 90.56 317 TYR A O 1
ATOM 2537 N N . VAL A 1 318 ? -3.000 15.470 3.115 1.00 90.44 318 VAL A N 1
ATOM 2538 C CA . VAL A 1 318 ? -4.291 15.249 3.760 1.00 90.44 318 VAL A CA 1
ATOM 2539 C C . VAL A 1 318 ? -4.453 16.190 4.950 1.00 90.44 318 VAL A C 1
ATOM 2541 O O . VAL A 1 318 ? -3.558 16.336 5.784 1.00 90.44 318 VAL A O 1
ATOM 2544 N N . LYS A 1 319 ? -5.633 16.811 5.048 1.00 89.69 319 LYS A N 1
ATOM 2545 C CA . LYS A 1 319 ? -6.129 17.444 6.273 1.00 89.69 319 LYS A CA 1
ATOM 2546 C C . LYS A 1 319 ? -7.455 16.843 6.680 1.00 89.69 319 LYS A C 1
ATOM 2548 O O . LYS A 1 319 ? -8.399 16.778 5.891 1.00 89.69 319 LYS A O 1
ATOM 2553 N N . LEU A 1 320 ? -7.542 16.515 7.954 1.00 87.56 320 LEU A N 1
ATOM 2554 C CA . LEU A 1 320 ? -8.721 15.949 8.574 1.00 87.56 320 LEU A CA 1
ATOM 2555 C C . LEU A 1 320 ? -9.309 16.953 9.540 1.00 87.56 320 LEU A C 1
ATOM 2557 O O . LEU A 1 320 ? -8.620 17.448 10.429 1.00 87.56 320 LEU A O 1
ATOM 2561 N N . TYR A 1 321 ? -10.596 17.217 9.381 1.00 85.50 321 TYR A N 1
ATOM 2562 C CA . TYR A 1 321 ? -11.351 18.081 10.269 1.00 85.50 321 TYR A CA 1
ATOM 2563 C C . TYR A 1 321 ? -12.524 17.321 10.867 1.00 85.50 321 TYR A C 1
ATOM 2565 O O . TYR A 1 321 ? -13.172 16.549 10.160 1.00 85.50 321 TYR A O 1
ATOM 2573 N N . ALA A 1 322 ? -12.840 17.586 12.133 1.00 81.44 322 ALA A N 1
ATOM 2574 C CA . ALA A 1 322 ? -14.056 17.103 12.770 1.00 81.44 322 ALA A CA 1
ATOM 2575 C C . ALA A 1 322 ? -14.683 18.168 13.677 1.00 81.44 322 ALA A C 1
ATOM 2577 O O . ALA A 1 322 ? -13.989 18.906 14.378 1.00 81.44 322 ALA A O 1
ATOM 2578 N N . SER A 1 323 ? -16.012 18.204 13.701 1.00 77.31 323 SER A N 1
ATOM 2579 C CA . SER A 1 323 ? -16.816 18.998 14.634 1.00 77.31 323 SER A CA 1
ATOM 2580 C C . SER A 1 323 ? -17.962 18.157 15.190 1.00 77.31 323 SER A C 1
ATOM 2582 O O . SER A 1 323 ? -18.317 17.130 14.612 1.00 77.31 323 SER A O 1
ATOM 2584 N N . GLU A 1 324 ? -18.574 18.587 16.297 1.00 76.19 324 GLU A N 1
ATOM 2585 C CA . GLU A 1 324 ? -19.812 17.962 16.781 1.00 76.19 324 GLU A CA 1
ATOM 2586 C C . GLU A 1 324 ? -20.874 17.951 15.675 1.00 76.19 324 GLU A C 1
ATOM 2588 O O . GLU A 1 324 ? -20.978 18.907 14.907 1.00 76.19 324 GLU A O 1
ATOM 2593 N N . ALA A 1 325 ? -21.695 16.897 15.612 1.00 69.81 325 ALA A N 1
ATOM 2594 C CA . ALA A 1 325 ? -22.660 16.690 14.526 1.00 69.81 325 ALA A CA 1
ATOM 2595 C C . ALA A 1 325 ? -23.649 17.855 14.308 1.00 69.81 325 ALA A C 1
ATOM 2597 O O . ALA A 1 325 ? -24.174 18.019 13.210 1.00 69.81 325 ALA A O 1
ATOM 2598 N N . ASN A 1 326 ? -23.897 18.673 15.336 1.00 71.75 326 ASN A N 1
ATOM 2599 C CA . ASN A 1 326 ? -24.805 19.824 15.269 1.00 71.75 326 ASN A CA 1
ATOM 2600 C C . ASN A 1 326 ? -24.100 21.155 14.946 1.00 71.75 326 ASN A C 1
ATOM 2602 O O . ASN A 1 326 ? -24.756 22.195 14.899 1.00 71.75 326 ASN A O 1
ATOM 2606 N N . LEU A 1 327 ? -22.779 21.145 14.759 1.00 75.19 327 LEU A N 1
ATOM 2607 C CA . LEU A 1 327 ? -21.966 22.324 14.480 1.00 75.19 327 LEU A CA 1
ATOM 2608 C C . LEU A 1 327 ? -21.362 22.230 13.078 1.00 75.19 327 LEU A C 1
ATOM 2610 O O . LEU A 1 327 ? -20.917 21.170 12.642 1.00 75.19 327 LEU A O 1
ATOM 2614 N N . SER A 1 328 ? -21.311 23.361 12.377 1.00 75.38 328 SER A N 1
ATOM 2615 C CA . SER A 1 328 ? -20.589 23.461 11.109 1.00 75.38 328 SER A CA 1
ATOM 2616 C C . SER A 1 328 ? -19.081 23.372 11.334 1.00 75.38 328 SER A C 1
ATOM 2618 O O . SER A 1 328 ? -18.560 23.987 12.265 1.00 75.38 328 SER A O 1
ATOM 2620 N N . ILE A 1 329 ? -18.372 22.701 10.427 1.00 74.75 329 ILE A N 1
ATOM 2621 C CA . ILE A 1 329 ? -16.908 22.698 10.423 1.00 74.75 329 ILE A CA 1
ATOM 2622 C C . ILE A 1 329 ? -16.411 24.070 9.964 1.00 74.75 329 ILE A C 1
ATOM 2624 O O . ILE A 1 329 ? -16.561 24.438 8.796 1.00 74.75 329 ILE A O 1
ATOM 2628 N N . ASP A 1 330 ? -15.771 24.801 10.873 1.00 76.38 330 ASP A N 1
ATOM 2629 C CA . ASP A 1 330 ? -14.937 25.942 10.512 1.00 76.38 330 ASP A CA 1
ATOM 2630 C C . ASP A 1 330 ? -13.542 25.432 10.134 1.00 76.38 330 ASP A C 1
ATOM 2632 O O . ASP A 1 330 ? -12.797 24.934 10.978 1.00 76.38 330 ASP A O 1
ATOM 2636 N N . LYS A 1 331 ? -13.207 25.524 8.844 1.00 77.69 331 LYS A N 1
ATOM 2637 C CA . LYS A 1 331 ? -11.929 25.060 8.279 1.00 77.69 331 LYS A CA 1
ATOM 2638 C C . LYS A 1 331 ? -10.784 26.055 8.510 1.00 77.69 331 LYS A C 1
ATOM 2640 O O . LYS A 1 331 ? -9.641 25.748 8.175 1.00 77.69 331 LYS A O 1
ATOM 2645 N N . SER A 1 332 ? -11.090 27.249 9.027 1.00 72.81 332 SER A N 1
ATOM 2646 C CA . SER A 1 332 ? -10.115 28.309 9.297 1.00 72.81 332 SER A CA 1
ATOM 2647 C C . SER A 1 332 ? -9.492 28.219 10.692 1.00 72.81 332 SER A C 1
ATOM 2649 O O . SER A 1 332 ? -8.463 28.849 10.937 1.00 72.81 332 SER A O 1
ATOM 2651 N N . THR A 1 333 ? -10.068 27.415 11.592 1.00 68.75 333 THR A N 1
ATOM 2652 C CA . THR A 1 333 ? -9.592 27.264 12.970 1.00 68.75 333 THR A CA 1
ATOM 2653 C C . THR A 1 333 ? -8.854 25.943 13.176 1.00 68.75 333 THR A C 1
ATOM 2655 O O . THR A 1 333 ? -9.232 24.894 12.653 1.00 68.75 333 THR A O 1
ATOM 2658 N N . ALA A 1 334 ? -7.795 25.982 13.987 1.00 71.06 334 ALA A N 1
ATOM 2659 C CA . ALA A 1 334 ? -7.056 24.784 14.388 1.00 71.06 334 ALA A CA 1
ATOM 2660 C C . ALA A 1 334 ? -7.865 23.874 15.334 1.00 71.06 334 ALA A C 1
ATOM 2662 O O . ALA A 1 334 ? -7.540 22.703 15.485 1.00 71.06 334 ALA A O 1
ATOM 2663 N N . GLU A 1 335 ? -8.936 24.383 15.952 1.00 72.38 335 GLU A N 1
ATOM 2664 C CA . GLU A 1 335 ? -9.754 23.635 16.920 1.00 72.38 335 GLU A CA 1
ATOM 2665 C C . GLU A 1 335 ? -10.473 22.426 16.306 1.00 72.38 335 GLU A C 1
ATOM 2667 O O . GLU A 1 335 ? -10.666 21.408 16.980 1.00 72.38 335 GLU A O 1
ATOM 2672 N N . ASN A 1 336 ? -10.841 22.529 15.025 1.00 78.75 336 ASN A N 1
ATOM 2673 C CA . ASN A 1 336 ? -11.491 21.452 14.282 1.00 78.75 336 ASN A CA 1
ATOM 2674 C C . ASN A 1 336 ? -10.488 20.528 13.582 1.00 78.75 336 ASN A C 1
ATOM 2676 O O . ASN A 1 336 ? -10.911 19.513 13.036 1.00 78.75 336 ASN A O 1
ATOM 2680 N N . LEU A 1 337 ? -9.191 20.860 13.559 1.00 84.38 337 LEU A N 1
ATOM 2681 C CA . LEU A 1 337 ? -8.171 20.042 12.908 1.00 84.38 337 LEU A CA 1
ATOM 2682 C C . LEU A 1 337 ? -7.888 18.797 13.756 1.00 84.38 337 LEU A C 1
ATOM 2684 O O . LEU A 1 337 ? -7.534 18.893 14.930 1.00 84.38 337 LEU A O 1
ATOM 2688 N N . ILE A 1 338 ? -8.041 17.631 13.141 1.00 83.31 338 ILE A N 1
ATOM 2689 C CA . ILE A 1 338 ? -7.779 16.324 13.745 1.00 83.31 338 ILE A CA 1
ATOM 2690 C C . ILE A 1 338 ? -6.382 15.844 13.395 1.00 83.31 338 ILE A C 1
ATOM 2692 O O . ILE A 1 338 ? -5.638 15.426 14.278 1.00 83.31 338 ILE A O 1
ATOM 2696 N N . ALA A 1 339 ? -6.020 15.944 12.122 1.00 88.38 339 ALA A N 1
ATOM 2697 C CA . ALA A 1 339 ? -4.677 15.651 11.675 1.00 88.38 339 ALA A CA 1
ATOM 2698 C C . ALA A 1 339 ? -4.363 16.368 10.369 1.00 88.38 339 ALA A C 1
ATOM 2700 O O . ALA A 1 339 ? -5.250 16.734 9.595 1.00 88.38 339 ALA A O 1
ATOM 2701 N N . GLU A 1 340 ? -3.077 16.541 10.134 1.00 90.94 340 GLU A N 1
ATOM 2702 C CA . GLU A 1 340 ? -2.508 17.088 8.918 1.00 90.94 340 GLU A CA 1
ATOM 2703 C C . GLU A 1 340 ? -1.210 16.338 8.642 1.00 90.94 340 GLU A C 1
ATOM 2705 O O . GLU A 1 340 ? -0.333 16.298 9.509 1.00 90.94 340 GLU A O 1
ATOM 2710 N N . TYR A 1 341 ? -1.096 15.726 7.467 1.00 90.88 341 TYR A N 1
ATOM 2711 C CA . TYR A 1 341 ? 0.033 14.860 7.138 1.00 90.88 341 TYR A CA 1
ATOM 2712 C C . TYR A 1 341 ? 0.246 14.707 5.631 1.00 90.88 341 TYR A C 1
ATOM 2714 O O . TYR A 1 341 ? -0.616 15.057 4.817 1.00 90.88 341 TYR A O 1
ATOM 2722 N N . TYR A 1 342 ? 1.403 14.145 5.282 1.00 90.25 342 TYR A N 1
ATOM 2723 C CA . TYR A 1 342 ? 1.691 13.607 3.954 1.00 90.25 342 TYR A CA 1
ATOM 2724 C C . TYR A 1 342 ? 1.674 12.094 3.974 1.00 90.25 342 TYR A C 1
ATOM 2726 O O . TYR A 1 342 ? 2.036 11.486 4.982 1.00 90.25 342 TYR A O 1
ATOM 2734 N N . LEU A 1 343 ? 1.292 11.491 2.853 1.00 90.75 343 LEU A N 1
ATOM 2735 C CA . LEU A 1 343 ? 1.544 10.070 2.649 1.00 90.75 343 LEU A CA 1
ATOM 2736 C C . LEU A 1 343 ? 2.933 9.876 2.064 1.00 90.75 343 LEU A C 1
ATOM 2738 O O . LEU A 1 343 ? 3.324 10.561 1.117 1.00 90.75 343 LEU A O 1
ATOM 2742 N N . LYS A 1 344 ? 3.656 8.920 2.636 1.00 87.69 344 LYS A N 1
ATOM 2743 C CA . LYS A 1 344 ? 4.902 8.396 2.087 1.00 87.69 344 LYS A CA 1
ATOM 2744 C C . LYS A 1 344 ? 4.610 7.223 1.154 1.00 87.69 344 LYS A C 1
ATOM 2746 O O . LYS A 1 344 ? 3.516 6.659 1.166 1.00 87.69 344 LYS A O 1
ATOM 2751 N N . ALA A 1 345 ? 5.621 6.833 0.383 1.00 82.12 345 ALA A N 1
ATOM 2752 C CA . ALA A 1 345 ? 5.537 5.689 -0.520 1.00 82.12 345 ALA A CA 1
ATOM 2753 C C . ALA A 1 345 ? 5.239 4.361 0.182 1.00 82.12 345 ALA A C 1
ATOM 2755 O O . ALA A 1 345 ? 4.633 3.495 -0.418 1.00 82.12 345 ALA A O 1
ATOM 2756 N N . ASP A 1 346 ? 5.584 4.214 1.461 1.00 80.25 346 ASP A N 1
ATOM 2757 C CA . ASP A 1 346 ? 5.240 3.036 2.271 1.00 80.25 346 ASP A CA 1
ATOM 2758 C C . ASP A 1 346 ? 3.787 3.040 2.796 1.00 80.25 346 ASP A C 1
ATOM 2760 O O . ASP A 1 346 ? 3.415 2.202 3.614 1.00 80.25 346 ASP A O 1
ATOM 2764 N N . GLY A 1 347 ? 2.973 4.018 2.386 1.00 82.25 347 GLY A N 1
ATOM 2765 C CA . GLY A 1 347 ? 1.614 4.221 2.881 1.00 82.25 347 GLY A CA 1
ATOM 2766 C C . GLY A 1 347 ? 1.521 4.773 4.300 1.00 82.25 347 GLY A C 1
ATOM 2767 O O . GLY A 1 347 ? 0.417 5.053 4.762 1.00 82.25 347 GLY A O 1
ATOM 2768 N N . SER A 1 348 ? 2.643 4.974 4.992 1.00 85.81 348 SER A N 1
ATOM 2769 C CA . SER A 1 348 ? 2.634 5.589 6.314 1.00 85.81 348 SER A CA 1
ATOM 2770 C C . SER A 1 348 ? 2.549 7.113 6.233 1.00 85.81 348 SER A C 1
ATOM 2772 O O . SER A 1 348 ? 2.855 7.748 5.216 1.00 85.81 348 SER A O 1
ATOM 2774 N N . ARG A 1 349 ? 2.105 7.704 7.340 1.00 89.69 349 ARG A N 1
ATOM 2775 C CA . ARG A 1 349 ? 1.770 9.122 7.445 1.00 89.69 349 ARG A CA 1
ATOM 2776 C C . ARG A 1 349 ? 2.926 9.887 8.079 1.00 89.69 349 ARG A C 1
ATOM 2778 O O . ARG A 1 349 ? 3.386 9.556 9.170 1.00 89.69 349 ARG A O 1
ATOM 2785 N N . GLU A 1 350 ? 3.387 10.936 7.411 1.00 89.81 350 GLU A N 1
ATOM 2786 C CA . GLU A 1 350 ? 4.304 11.916 7.989 1.00 89.81 350 GLU A CA 1
ATOM 2787 C C . GLU A 1 350 ? 3.500 13.108 8.513 1.00 89.81 350 GLU A C 1
ATOM 2789 O O . GLU A 1 350 ? 3.061 13.975 7.752 1.00 89.81 350 GLU A O 1
ATOM 2794 N N . TYR A 1 351 ? 3.261 13.123 9.825 1.00 89.06 351 TYR A N 1
ATOM 2795 C CA . TYR A 1 351 ? 2.408 14.120 10.464 1.00 89.06 351 TYR A CA 1
ATOM 2796 C C . TYR A 1 351 ? 3.079 15.487 10.586 1.00 89.06 351 TYR A C 1
ATOM 2798 O O . TYR A 1 351 ? 4.128 15.634 11.209 1.00 89.06 351 TYR A O 1
ATOM 2806 N N . ILE A 1 352 ? 2.388 16.512 10.090 1.00 90.12 352 ILE A N 1
ATOM 2807 C CA . ILE A 1 352 ? 2.649 17.914 10.429 1.00 90.12 352 ILE A CA 1
ATOM 2808 C C . ILE A 1 352 ? 1.983 18.242 11.764 1.00 90.12 352 ILE A C 1
ATOM 2810 O O . ILE A 1 352 ? 2.589 18.850 12.645 1.00 90.12 352 ILE A O 1
ATOM 2814 N N . GLN A 1 353 ? 0.715 17.845 11.911 1.00 88.00 353 GLN A N 1
ATOM 2815 C CA . GLN A 1 353 ? -0.065 18.023 13.128 1.00 88.00 353 GLN A CA 1
ATOM 2816 C C . GLN A 1 353 ? -0.850 16.751 13.406 1.00 88.00 353 GLN A C 1
ATOM 2818 O O . GLN A 1 353 ? -1.583 16.260 12.551 1.00 88.00 353 GLN A O 1
ATOM 2823 N N . ASN A 1 354 ? -0.719 16.243 14.626 1.00 85.44 354 ASN A N 1
ATOM 2824 C CA . ASN A 1 354 ? -1.468 15.087 15.095 1.00 85.44 354 ASN A CA 1
ATOM 2825 C C . ASN A 1 354 ? -1.871 15.266 16.568 1.00 85.44 354 ASN A C 1
ATOM 2827 O O . ASN A 1 354 ? -1.388 14.545 17.440 1.00 85.44 354 ASN A O 1
ATOM 2831 N N . PRO A 1 355 ? -2.712 16.269 16.886 1.00 78.25 355 PRO A N 1
ATOM 2832 C CA . PRO A 1 355 ? -3.105 16.567 18.265 1.00 78.25 355 PRO A CA 1
ATOM 2833 C C . PRO A 1 355 ? -3.798 15.401 18.989 1.00 78.25 355 PRO A C 1
ATOM 2835 O O . PRO A 1 355 ? -3.877 15.424 20.216 1.00 78.25 355 PRO A O 1
ATOM 2838 N N . TYR A 1 356 ? -4.292 14.400 18.252 1.00 72.88 356 TYR A N 1
ATOM 2839 C CA . TYR A 1 356 ? -5.007 13.243 18.800 1.00 72.88 356 TYR A CA 1
ATOM 2840 C C . TYR A 1 356 ? -4.238 11.923 18.684 1.00 72.88 356 TYR A C 1
ATOM 2842 O O . TYR A 1 356 ? -4.796 10.891 19.040 1.00 72.88 356 TYR A O 1
ATOM 2850 N N . ASN A 1 357 ? -2.977 11.947 18.238 1.00 72.88 357 ASN A N 1
ATOM 2851 C CA . ASN A 1 357 ? -2.138 10.758 18.051 1.00 72.88 357 ASN A CA 1
ATOM 2852 C C . ASN A 1 357 ? -2.837 9.642 17.252 1.00 72.88 357 ASN A C 1
ATOM 2854 O O . ASN A 1 357 ? -2.823 8.482 17.660 1.00 72.88 357 ASN A O 1
ATOM 2858 N N . ILE A 1 358 ? -3.478 9.999 16.134 1.00 73.88 358 ILE A N 1
ATOM 2859 C CA . ILE A 1 358 ? -3.960 9.003 15.171 1.00 73.88 358 ILE A CA 1
ATOM 2860 C C . ILE A 1 358 ? -2.767 8.275 14.545 1.00 73.88 358 ILE A C 1
ATOM 2862 O O . ILE A 1 358 ? -1.700 8.876 14.411 1.00 73.88 358 ILE A O 1
ATOM 2866 N N . ASN A 1 359 ? -2.921 6.991 14.223 1.00 64.88 359 ASN A N 1
ATOM 2867 C CA . ASN A 1 359 ? -1.810 6.159 13.753 1.00 64.88 359 ASN A CA 1
ATOM 2868 C C . ASN A 1 359 ? -1.601 6.300 12.255 1.00 64.88 359 ASN A C 1
ATOM 2870 O O . ASN A 1 359 ? -2.569 6.110 11.503 1.00 64.88 359 ASN A O 1
#